Protein 8AI8 (pdb70)

Secondary structure (DSSP, 8-state):
-EEEEE-TTSTHHHHHHHHHHTT--EEEEE--TTTTGGGSHHHHTT-TT--S-EEEETTEEEESHHHHHHHHHHHT-SS---HHHHHHHHHHHHHIIIIIHHHHH-HHHHHHHHHHHHHHHHHHHTTSSBTTBSS--HHHHHHHHHHHHHHHHH----TT-HHHHHHHHHHHTSHHHHTTTT-/-EEEEE-TTSTHHHHHHHHHHTT--EEEEE--GGGTGGGSHHHHTT-TT--S-EEEETTEEEESHHHHHHHHHHHH-SS---HHHHHHHHHHHHHIIIIIHHHHH-HHHHHHHHHHHHHHHHHHHHH-SBTTBSS--HHHHHHHHHHHHHHHHH----TT-HHHHHHHHHHHTSHHHHTTTT-

CATH classification: 3.40.30.10 (+1 more: 1.20.1050.10)

B-factor: mean 34.58, std 11.81, range [20.53, 100.33]

InterPro domains:
  IPR004045 Glutathione S-transferase, N-terminal [PF02798] (2-74)
  IPR004045 Glutathione S-transferase, N-terminal [PS50404] (1-80)
  IPR004046 Glutathione S-transferase, C-terminal [PF14497] (109-177)
  IPR010987 Glutathione S-transferase, C-terminal-like [PS50405] (82-184)
  IPR036249 Thioredoxin-like superfamily [SSF52833] (1-77)
  IPR036282 Glutathione S-transferase, C-terminal domain superfamily [SSF47616] (79-182)
  IPR040079 Glutathione transferase family [SFLDS00019] (1-179)

Organism: Synechocystis sp. (strain ATCC 27184 / PCC 6803 / Kazusa) (NCBI:txid1111708)

Radius of gyration: 19.9 Å; Cα contacts (8 Å, |Δi|>4): 576; chains: 2; bounding box: 46×50×51 Å

Nearest PDB structures (foldseek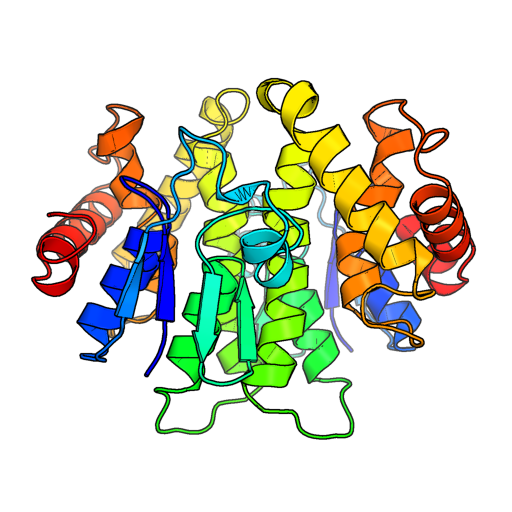):
  8ai8-assembly1_B  TM=1.001E+00  e=2.840E-29  Synechocystis sp. PCC 6803
  8ai9-assembly1_B  TM=1.001E+00  e=5.547E-29  Synechocystis sp. PCC 6803
  8aib-assembly1_B  TM=1.000E+00  e=5.840E-29  Synechocystis sp. PCC 6803
  1e6b-assembly1_A-2  TM=8.083E-01  e=1.874E-09  Arabidopsis thaliana
  5lcz-assembly1_A  TM=7.173E-01  e=4.883E-07  Homo sapiens

Foldseek 3Di:
DKEKEEEPPDLSLLVLLVCVVLVHDYHYDYQYVVVPSLVDDVNCVQPVVSDDTWMCDDPDIGDDSLVSLLVVCVVSVVFDPDPVRSVVSSVLLVCLVPLLLCCQPPPVNVVPRVVVVLVVVLVQLVQALDNVHPDDGSSCSSNLVSLLCNCVPVVDACPVRVSSRVSNVVSCPDPSNCVGVVD/DKEWEEEPPFCSLLVLLVCLVLVHDYHYHYQPVVVPSLVDDVNCVQPVVSDDTWIDDDPDIGDDSLVSLLVVCVVSVVFDPDPVRSVVLSVLLVCLVPVLLCCCPPVVNVVPRVVVVLVVVLVQLVVALENVHPDDGSSCSSNLVSLLCCCVPVVDACVVRVSSRVSNVVSCPPVSSCVGVVD

Structure (mmCIF, N/CA/C/O backbone):
data_8AI8
#
_entry.id   8AI8
#
_cell.length_a   92.483
_cell.length_b   92.483
_cell.length_c   193.611
_cell.angle_alpha   90
_cell.angle_beta   90
_cell.angle_gamma   90
#
_symmetry.space_group_name_H-M   'P 43 21 2'
#
loop_
_entity.id
_entity.type
_entity.pdbx_description
1 polymer 'Glutathione S-transferase family protein'
2 non-polymer GLUTATHIONE
3 water water
#
loop_
_atom_site.group_PDB
_atom_site.id
_atom_site.type_symbol
_atom_site.label_atom_id
_atom_site.label_alt_id
_atom_site.label_comp_id
_atom_site.label_asym_id
_atom_site.label_entity_id
_atom_site.label_seq_id
_atom_site.pdbx_PDB_ins_code
_atom_site.Cartn_x
_atom_site.Cartn_y
_atom_site.Cartn_z
_atom_site.occupancy
_atom_site.B_iso_or_equiv
_atom_site.auth_seq_id
_atom_site.auth_comp_id
_atom_site.auth_asym_id
_atom_site.auth_atom_id
_atom_site.pdbx_PDB_model_num
ATOM 1 N N . MET A 1 1 ? 0.236 41.954 87.584 1 26.47 1 MET A N 1
ATOM 2 C CA . MET A 1 1 ? 1.249 42.894 87.101 1 27.1 1 MET A CA 1
ATOM 3 C C . MET A 1 1 ? 2.106 42.241 86.004 1 27.46 1 MET A C 1
ATOM 4 O O . MET A 1 1 ? 2.161 41.017 85.886 1 27.8 1 MET A O 1
ATOM 9 N N . ILE A 1 2 ? 2.794 43.069 85.211 1 27.17 2 ILE A N 1
ATOM 10 C CA . ILE A 1 2 ? 3.68 42.596 84.152 1 27.68 2 ILE A CA 1
ATOM 11 C C . ILE A 1 2 ? 4.774 41.698 84.748 1 26.36 2 ILE A C 1
ATOM 12 O O . ILE A 1 2 ? 5.306 42.044 85.803 1 26.66 2 ILE A O 1
ATOM 17 N N . LYS A 1 3 ? 5.117 40.59 84.094 1 25.56 3 LYS A N 1
ATOM 18 C CA . LYS A 1 3 ? 6.281 39.804 84.495 1 25 3 LYS A CA 1
ATOM 19 C C . LYS A 1 3 ? 7.356 40.215 83.496 1 23.45 3 LYS A C 1
ATOM 20 O O . LYS A 1 3 ? 7.098 40.165 82.292 1 23.12 3 LYS A O 1
ATOM 26 N N . LEU A 1 4 ? 8.552 40.542 83.978 1 22.73 4 LEU A N 1
ATOM 27 C CA . LEU A 1 4 ? 9.675 40.936 83.11 1 22.57 4 LEU A CA 1
ATOM 28 C C . LEU A 1 4 ? 10.786 39.926 83.276 1 22.19 4 LEU A C 1
ATOM 29 O O . LEU A 1 4 ? 11.329 39.769 84.382 1 22.87 4 LEU A O 1
ATOM 34 N N . TYR A 1 5 ? 11.165 39.282 82.176 1 21.6 5 TYR A N 1
ATOM 35 C CA . TYR A 1 5 ? 12.254 38.306 82.159 1 22.47 5 TYR A CA 1
ATOM 36 C C . TYR A 1 5 ? 13.531 39.031 81.766 1 23.48 5 TYR A C 1
ATOM 37 O O . TYR A 1 5 ? 13.589 39.652 80.7 1 23.16 5 TYR A O 1
ATOM 46 N N . GLY A 1 6 ? 14.522 38.968 82.631 1 23.7 6 GLY A N 1
ATOM 47 C CA . GLY A 1 6 ? 15.779 39.659 82.39 1 25.49 6 GLY A CA 1
ATOM 48 C C . GLY A 1 6 ? 16.997 38.907 82.872 1 26.91 6 GLY A C 1
ATOM 49 O O . GLY A 1 6 ? 16.898 37.749 83.25 1 26.7 6 GLY A O 1
ATOM 50 N N . ALA A 1 7 ? 18.149 39.545 82.815 1 28.19 7 ALA A N 1
ATOM 51 C CA . ALA A 1 7 ? 19.405 38.934 83.262 1 31.4 7 ALA A CA 1
ATOM 52 C C . ALA A 1 7 ? 20.375 40.049 83.628 1 36.35 7 ALA A C 1
ATOM 53 O O . ALA A 1 7 ? 20.224 41.177 83.14 1 36.46 7 ALA A O 1
ATOM 55 N N . PRO A 1 8 ? 21.375 39.783 84.497 1 39.89 8 PRO A N 1
ATOM 56 C CA . PRO A 1 8 ? 22.301 40.862 84.882 1 42.51 8 PRO A CA 1
ATOM 57 C C . PRO A 1 8 ? 22.993 41.529 83.699 1 45.43 8 PRO A C 1
ATOM 58 O O . PRO A 1 8 ? 23.414 40.849 82.757 1 46 8 PRO A O 1
ATOM 62 N N . GLN A 1 9 ? 23.077 42.864 83.746 1 47.33 9 GLN A N 1
ATOM 63 C CA . GLN A 1 9 ? 23.721 43.696 82.724 1 49.18 9 GLN A CA 1
ATOM 64 C C . GLN A 1 9 ? 23.126 43.47 81.338 1 49.11 9 GLN A C 1
ATOM 65 O O . GLN A 1 9 ? 23.867 43.367 80.355 1 50.52 9 GLN A O 1
ATOM 71 N N . SER A 1 10 ? 21.788 43.369 81.25 1 47.24 10 SER A N 1
ATOM 72 C CA . SER A 1 10 ? 21.137 43.138 79.962 1 45.48 10 SER A CA 1
ATOM 73 C C . SER A 1 10 ? 20.081 44.224 79.661 1 43.62 10 SER A C 1
ATOM 74 O O . SER A 1 10 ? 19.748 45.043 80.528 1 43.75 10 SER A O 1
ATOM 77 N N . ARG A 1 11 ? 19.498 44.181 78.46 1 41.46 11 ARG A N 1
ATOM 78 C CA . ARG A 1 11 ? 18.466 45.129 78.052 1 40.25 11 ARG A CA 1
ATOM 79 C C . ARG A 1 11 ? 17.176 45.058 78.813 1 37.26 11 ARG A C 1
ATOM 80 O O . ARG A 1 11 ? 16.325 45.928 78.615 1 36.88 11 ARG A O 1
ATOM 88 N N . ALA A 1 12 ? 16.999 44.059 79.717 1 34.4 12 ALA A N 1
ATOM 89 C CA . ALA A 1 12 ? 15.787 44.048 80.533 1 32.74 12 ALA A CA 1
ATOM 90 C C . ALA A 1 12 ? 15.77 45.299 81.438 1 29.54 12 ALA A C 1
ATOM 91 O O . ALA A 1 12 ? 14.694 45.783 81.75 1 28.73 12 ALA A O 1
ATOM 93 N N . SER A 1 13 ? 16.959 45.835 81.83 1 27.66 13 SER A N 1
ATOM 94 C CA A SER A 1 13 ? 17.001 47.036 82.667 0.58 28.12 13 SER A CA 1
ATOM 95 C CA B SER A 1 13 ?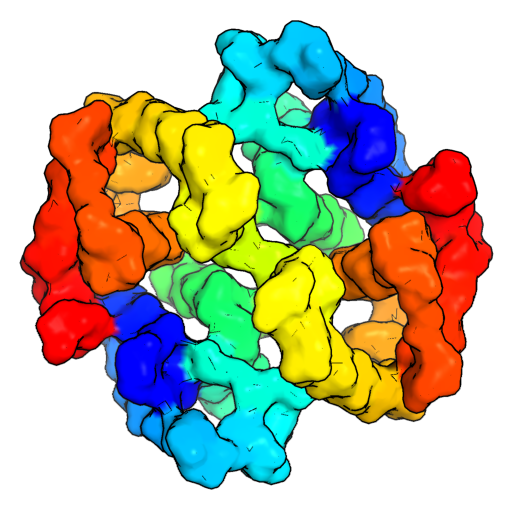 16.985 47.028 82.678 0.42 27.96 13 SER A CA 1
ATOM 96 C C . SER A 1 13 ? 16.396 48.244 81.967 1 27.22 13 SER A C 1
ATOM 97 O O . SER A 1 13 ? 15.912 49.156 82.634 1 27.73 13 SER A O 1
ATOM 102 N N . ILE A 1 14 ? 16.403 48.257 80.617 1 25.51 14 ILE A N 1
ATOM 103 C CA . ILE A 1 14 ? 15.796 49.358 79.865 1 25.45 14 ILE A CA 1
ATOM 104 C C . ILE A 1 14 ? 14.264 49.304 80.048 1 24.5 14 ILE A C 1
ATOM 105 O O . ILE A 1 14 ? 13.602 50.332 80.234 1 24.64 14 ILE A O 1
ATOM 110 N N . ILE A 1 15 ? 13.697 48.085 80.04 1 22.82 15 ILE A N 1
ATOM 111 C CA . ILE A 1 15 ? 12.261 47.908 80.272 1 22.74 15 ILE A CA 1
ATOM 112 C C . ILE A 1 15 ? 11.932 48.291 81.703 1 22.77 15 ILE A C 1
ATOM 113 O O . ILE A 1 15 ? 10.951 48.998 81.944 1 22.59 15 ILE A O 1
ATOM 118 N N . GLN A 1 16 ? 12.769 47.855 82.652 1 23.53 16 GLN A N 1
ATOM 119 C CA . GLN A 1 16 ? 12.578 48.211 84.064 1 23.85 16 GLN A CA 1
ATOM 120 C C . GLN A 1 16 ? 12.605 49.73 84.262 1 24.24 16 GLN A C 1
ATOM 121 O O . GLN A 1 16 ? 11.765 50.274 84.978 1 24.54 16 GLN A O 1
ATOM 127 N N . TRP A 1 17 ? 13.485 50.427 83.523 1 23.94 17 TRP A N 1
ATOM 128 C CA . TRP A 1 17 ? 13.534 51.897 83.601 1 23.82 17 TRP A CA 1
ATOM 129 C C . TRP A 1 17 ? 12.205 52.502 83.181 1 23.21 17 TRP A C 1
ATOM 130 O O . TRP A 1 17 ? 11.629 53.3 83.925 1 23.22 17 TRP A O 1
ATOM 141 N N . TYR A 1 18 ? 11.672 52.07 82.032 1 22.68 18 TYR A N 1
ATOM 142 C CA . TYR A 1 18 ? 10.41 52.594 81.562 1 23.4 18 TYR A CA 1
ATOM 143 C C . TYR A 1 18 ? 9.242 52.248 82.494 1 24 18 TYR A C 1
ATOM 144 O O . TYR A 1 18 ? 8.389 53.096 82.75 1 23.88 18 TYR A O 1
ATOM 153 N N . LEU A 1 19 ? 9.239 51.022 83.067 1 24.05 19 LEU A N 1
ATOM 154 C CA . LEU A 1 19 ? 8.174 50.658 84.026 1 24.06 19 LEU A CA 1
ATOM 155 C C . LEU A 1 19 ? 8.238 51.582 85.25 1 24.16 19 LEU A C 1
ATOM 156 O O . LEU A 1 19 ? 7.211 52.031 85.722 1 25.55 19 LEU A O 1
ATOM 161 N N . GLU A 1 20 ? 9.432 51.9 85.712 1 24.32 20 GLU A N 1
ATOM 162 C CA . GLU A 1 20 ? 9.619 52.807 86.856 1 25.14 20 GLU A CA 1
ATOM 163 C C . GLU A 1 20 ? 9.17 54.226 86.478 1 26.8 20 GLU A C 1
ATOM 164 O O . GLU A 1 20 ? 8.46 54.873 87.255 1 27.53 20 GLU A O 1
ATOM 170 N N . GLU A 1 21 ? 9.467 54.663 85.244 1 26.27 21 GLU A N 1
ATOM 171 C CA . GLU A 1 21 ? 9 55.982 84.776 1 26.05 21 GLU A CA 1
ATOM 172 C C . GLU A 1 21 ? 7.472 56.04 84.754 1 27.45 21 GLU A C 1
ATOM 173 O O . GLU A 1 21 ? 6.893 57.077 85.08 1 28.94 21 GLU A O 1
ATOM 179 N N . LEU A 1 22 ? 6.812 54.921 84.417 1 25.93 22 LEU A N 1
ATOM 180 C CA . LEU A 1 22 ? 5.353 54.841 84.371 1 26.43 22 LEU A CA 1
ATOM 181 C C . LEU A 1 22 ? 4.691 54.58 85.745 1 28.08 22 LEU A C 1
ATOM 182 O O . LEU A 1 22 ? 3.461 54.505 85.803 1 28.86 22 LEU A O 1
ATOM 187 N N . SER A 1 23 ? 5.498 54.389 86.794 1 28.71 23 SER A N 1
ATOM 188 C CA . SER A 1 23 ? 5.07 54.047 88.162 1 30.33 23 SER A CA 1
ATOM 189 C C . SER A 1 23 ? 4.237 52.762 88.146 1 30.48 23 SER A C 1
ATOM 190 O O . SER A 1 23 ? 3.173 52.685 88.776 1 31.61 23 SER A O 1
ATOM 193 N N . LEU A 1 24 ? 4.678 51.779 87.371 1 28.49 24 LEU A N 1
ATOM 194 C CA . LEU A 1 24 ? 3.983 50.503 87.282 1 28.57 24 LEU A CA 1
ATOM 195 C C . LEU A 1 24 ? 4.77 49.45 88.019 1 28.52 24 LEU A C 1
ATOM 196 O O . LEU A 1 24 ? 5.997 49.413 87.943 1 28.24 24 LEU A O 1
ATOM 201 N N . PRO A 1 25 ? 4.072 48.568 88.747 1 28.39 25 PRO A N 1
ATOM 202 C CA . PRO A 1 25 ? 4.776 47.45 89.376 1 27.66 25 PRO A CA 1
ATOM 203 C C . PRO A 1 25 ? 5.078 46.375 88.32 1 25.39 25 PRO A C 1
ATOM 204 O O . PRO A 1 25 ? 4.496 46.339 87.235 1 25.57 25 PRO A O 1
ATOM 208 N N . TYR A 1 26 ? 6.007 45.478 88.653 1 23.93 26 TYR A N 1
ATOM 209 C CA . TYR A 1 26 ? 6.372 44.379 87.777 1 23.25 26 TYR A CA 1
ATOM 210 C C . TYR A 1 26 ? 6.999 43.263 88.633 1 23.29 26 TYR A C 1
ATOM 211 O O . TYR A 1 26 ? 7.584 43.525 89.693 1 23.86 26 TYR A O 1
ATOM 220 N N . GLU A 1 27 ? 6.861 42.046 88.164 1 22.82 27 GLU A N 1
ATOM 221 C CA . GLU A 1 27 ? 7.493 40.894 88.787 1 22.88 27 GLU A CA 1
ATOM 222 C C . GLU A 1 27 ? 8.72 40.581 87.919 1 22.89 27 GLU A C 1
ATOM 223 O O . GLU A 1 27 ? 8.557 40.101 86.793 1 23.86 27 GLU A O 1
ATOM 229 N N . PHE A 1 28 ? 9.918 40.827 88.442 1 22.62 28 PHE A N 1
ATOM 230 C CA . PHE A 1 28 ? 11.166 40.544 87.738 1 23.95 28 PHE A CA 1
ATOM 231 C C . PHE A 1 28 ? 11.542 39.078 87.921 1 23.83 28 PHE A C 1
ATOM 232 O O . PHE A 1 28 ? 11.518 38.557 89.04 1 23.64 28 PHE A O 1
ATOM 240 N N . VAL A 1 29 ? 11.886 38.412 86.828 1 23.49 29 VAL A N 1
ATOM 241 C CA . VAL A 1 29 ? 12.29 37.015 86.851 1 24.6 29 VAL A CA 1
ATOM 242 C C . VAL A 1 29 ? 13.647 36.908 86.163 1 25.94 29 VAL A C 1
ATOM 243 O O . VAL A 1 29 ? 13.759 37.204 84.962 1 26.39 29 VAL A O 1
ATOM 247 N N . ASN A 1 30 ? 14.669 36.509 86.917 1 25.41 30 ASN A N 1
ATOM 248 C CA . ASN A 1 30 ? 16.002 36.359 86.348 1 26.64 30 ASN A CA 1
ATOM 249 C C . ASN A 1 30 ? 16.068 35.116 85.491 1 27.6 30 ASN A C 1
ATOM 250 O O . ASN A 1 30 ? 15.503 34.078 85.835 1 29.3 30 ASN A O 1
ATOM 255 N N . VAL A 1 31 ? 16.733 35.221 84.346 1 25.55 31 VAL A N 1
ATOM 256 C CA . VAL A 1 31 ? 16.969 34.084 83.476 1 25.02 31 VAL A CA 1
ATOM 257 C C . VAL A 1 31 ? 18.493 33.933 83.491 1 25.82 31 VAL A C 1
ATOM 258 O O . VAL A 1 31 ? 19.215 34.882 83.17 1 26.25 31 VAL A O 1
ATOM 262 N N . ASN A 1 32 ? 18.986 32.781 83.966 1 26.07 32 ASN A N 1
ATOM 263 C CA . ASN A 1 32 ? 20.413 32.584 84.13 1 27.07 32 ASN A CA 1
ATOM 264 C C . ASN A 1 32 ? 21.051 32.261 82.795 1 28.34 32 ASN A C 1
ATOM 265 O O . ASN A 1 32 ? 21.13 31.086 82.438 1 28.37 32 ASN A O 1
ATOM 270 N N . LEU A 1 33 ? 21.505 33.285 82.075 1 28.94 33 LEU A N 1
ATOM 271 C CA . LEU A 1 33 ? 22.135 33.113 80.76 1 30.37 33 LEU A CA 1
ATOM 272 C C . LEU A 1 33 ? 23.45 32.359 80.88 1 31.36 33 LEU A C 1
ATOM 273 O O . LEU A 1 33 ? 23.755 31.51 80.034 1 30.94 33 LEU A O 1
ATOM 278 N N . LYS A 1 34 ? 24.218 32.628 81.959 1 32.14 34 LYS A N 1
ATOM 279 C CA . LYS A 1 34 ? 25.497 31.953 82.174 1 34.01 34 LYS A CA 1
ATOM 280 C C . LYS A 1 34 ? 25.328 30.443 82.246 1 33.9 34 LYS A C 1
ATOM 281 O O . LYS A 1 34 ? 26.183 29.714 81.731 1 35.71 34 LYS A O 1
ATOM 287 N N . GLU A 1 35 ? 24.194 29.964 82.792 1 32.14 35 GLU A N 1
ATOM 288 C CA . GLU A 1 35 ? 23.904 28.536 82.895 1 31.96 35 GLU A CA 1
ATOM 289 C C . GLU A 1 35 ? 22.957 27.988 81.809 1 31.42 35 GLU A C 1
ATOM 290 O O . GLU A 1 35 ? 22.425 26.889 81.958 1 31.89 35 GLU A O 1
ATOM 296 N N . GLY A 1 36 ? 22.74 28.761 80.743 1 30.66 36 GLY A N 1
ATOM 297 C CA . GLY A 1 36 ? 21.934 28.339 79.601 1 29.58 36 GLY A CA 1
ATOM 298 C C . GLY A 1 36 ? 20.442 28.198 79.809 1 28.37 36 GLY A C 1
ATOM 299 O O . GLY A 1 36 ? 19.775 27.499 79.045 1 28.55 36 GLY A O 1
ATOM 300 N N . GLU A 1 37 ? 19.884 28.87 80.833 1 26.84 37 GLU A N 1
ATOM 301 C CA . GLU A 1 37 ? 18.452 28.775 81.106 1 26.02 37 GLU A CA 1
ATOM 302 C C . GLU A 1 37 ? 17.604 29.344 79.958 1 25.98 37 GLU A C 1
ATOM 303 O O . GLU A 1 37 ? 16.485 28.898 79.75 1 26.04 37 GLU A O 1
ATOM 309 N N . HIS A 1 38 ? 18.144 30.311 79.218 1 25.61 38 HIS A N 1
ATOM 310 C CA . HIS A 1 38 ? 17.427 30.9 78.081 1 25.83 38 HIS A CA 1
ATOM 311 C C . HIS A 1 38 ? 17.279 29.922 76.909 1 27.13 38 HIS A C 1
ATOM 312 O O . HIS A 1 38 ? 16.473 30.181 76.001 1 28.01 38 HIS A O 1
ATOM 319 N N . ARG A 1 39 ? 18.077 28.832 76.889 1 27.29 39 ARG A N 1
ATOM 320 C CA . ARG A 1 39 ? 18.026 27.803 75.835 1 28.68 39 ARG A CA 1
ATOM 321 C C . ARG A 1 39 ? 17.234 26.555 76.258 1 29.98 39 ARG A C 1
ATOM 322 O O . ARG A 1 39 ? 17.254 25.557 75.541 1 31.17 39 ARG A O 1
ATOM 330 N N . GLN A 1 40 ? 16.576 26.588 77.429 1 28.82 40 GLN A N 1
ATOM 331 C CA . GLN A 1 40 ? 15.746 25.493 77.899 1 28.56 40 GLN A CA 1
ATOM 332 C C . GLN A 1 40 ? 14.317 25.704 77.467 1 29.18 40 GLN A C 1
ATOM 333 O O . GLN A 1 40 ? 13.898 26.837 77.183 1 28.65 40 GLN A O 1
ATOM 339 N N . ALA A 1 41 ? 13.555 24.606 77.374 1 29 41 ALA A N 1
ATOM 340 C CA . ALA A 1 41 ? 12.187 24.665 76.876 1 29.61 41 ALA A CA 1
ATOM 341 C C . ALA A 1 41 ? 11.278 25.706 77.532 1 29.36 41 ALA A C 1
ATOM 342 O O . ALA A 1 41 ? 10.545 26.361 76.778 1 29.77 41 ALA A O 1
ATOM 344 N N . PRO A 1 42 ? 11.262 25.922 78.871 1 28.91 42 PRO A N 1
ATOM 345 C CA . PRO A 1 42 ? 10.33 26.916 79.422 1 28.34 42 PRO A CA 1
ATOM 346 C C . PRO A 1 42 ? 10.599 28.312 78.858 1 27.32 42 PRO A C 1
ATOM 347 O O . PRO A 1 42 ? 9.636 28.997 78.502 1 27.32 42 PRO A O 1
ATOM 351 N N . TYR A 1 43 ? 11.883 28.701 78.732 1 26.32 43 TYR A N 1
ATOM 352 C CA . TYR A 1 43 ? 12.16 30.043 78.192 1 25.83 43 TYR A CA 1
ATOM 353 C C . TYR A 1 43 ? 11.944 30.1 76.679 1 26.05 43 TYR A C 1
ATOM 354 O O . TYR A 1 43 ? 11.427 31.099 76.181 1 26.4 43 TYR A O 1
ATOM 363 N N . LEU A 1 44 ? 12.271 29.026 75.951 1 25.67 44 LEU A N 1
ATOM 364 C CA . LEU A 1 44 ? 12.022 28.995 74.5 1 26.28 44 LEU A CA 1
ATOM 365 C C . LEU A 1 44 ? 10.513 29.086 74.16 1 26.48 44 LEU A C 1
ATOM 366 O O . LEU A 1 44 ? 10.152 29.542 73.081 1 26.95 44 LEU A O 1
ATOM 371 N N . ALA A 1 45 ? 9.638 28.708 75.106 1 25.86 45 ALA A N 1
ATOM 372 C CA . ALA A 1 45 ? 8.189 28.84 74.936 1 26.78 45 ALA A CA 1
ATOM 373 C C . ALA A 1 45 ? 7.75 30.321 75.076 1 28.08 45 ALA A C 1
ATOM 374 O O . ALA A 1 45 ? 6.631 30.659 74.701 1 30.4 45 ALA A O 1
ATOM 376 N N . ILE A 1 46 ? 8.617 31.197 75.627 1 26.55 46 ILE A N 1
ATOM 377 C CA . ILE A 1 46 ? 8.345 32.625 75.787 1 26.02 46 ILE A CA 1
ATOM 378 C C . ILE A 1 46 ? 8.993 33.374 74.618 1 25.42 46 ILE A C 1
ATOM 379 O O . ILE A 1 46 ? 8.313 34.118 73.928 1 26.46 46 ILE A O 1
ATOM 384 N N . ASN A 1 47 ? 10.274 33.113 74.356 1 23.39 47 ASN A N 1
ATOM 385 C CA . ASN A 1 47 ? 10.952 33.686 73.197 1 23.08 47 ASN A CA 1
ATOM 386 C C . ASN A 1 47 ? 11.653 32.537 72.5 1 24.19 47 ASN A C 1
ATOM 387 O O . ASN A 1 47 ? 12.651 32.041 73.02 1 24.46 47 ASN A O 1
ATOM 392 N N . PRO A 1 48 ? 11.176 32.139 71.312 1 24.62 48 PRO A N 1
ATOM 393 C CA . PRO A 1 48 ? 11.788 31 70.602 1 24.78 48 PRO A CA 1
ATOM 394 C C . PRO A 1 48 ? 13.234 31.204 70.16 1 24.11 48 PRO A C 1
ATOM 395 O O . PRO A 1 48 ? 13.938 30.25 69.815 1 24.51 48 PRO A O 1
ATOM 399 N N . PHE A 1 49 ? 13.697 32.451 70.214 1 22.97 49 PHE A N 1
ATOM 400 C CA . PHE A 1 49 ? 15.067 32.815 69.891 1 23.18 49 PHE A CA 1
ATOM 401 C C . PHE A 1 49 ? 15.984 32.867 71.116 1 24.16 49 PHE A C 1
ATOM 402 O O . PHE A 1 49 ? 17.164 33.165 70.967 1 24.73 49 PHE A O 1
ATOM 410 N N . GLY A 1 50 ? 15.438 32.603 72.312 1 24.78 50 GLY A N 1
ATOM 411 C CA . GLY A 1 50 ? 16.214 32.531 73.546 1 25.28 50 GLY A CA 1
ATOM 412 C C . GLY A 1 50 ? 16.933 33.809 73.926 1 26.47 50 GLY A C 1
ATOM 413 O O . GLY A 1 50 ? 18.093 33.772 74.353 1 28.63 50 GLY A O 1
ATOM 414 N N . LYS A 1 51 ? 16.265 34.948 73.76 1 24.76 51 LYS A N 1
ATOM 415 C CA . LYS A 1 51 ? 16.839 36.231 74.145 1 24.78 51 LYS A CA 1
ATOM 416 C C . LYS A 1 51 ? 15.994 36.92 75.193 1 24.02 51 LYS A C 1
ATOM 417 O O . LYS A 1 51 ? 14.757 36.804 75.184 1 24.62 51 LYS A O 1
ATOM 423 N N . VAL A 1 52 ? 16.652 37.66 76.102 1 23.26 52 VAL A N 1
ATOM 424 C CA . VAL A 1 52 ? 15.996 38.527 77.06 1 23.33 52 VAL A CA 1
ATOM 425 C C . VAL A 1 52 ? 16.232 39.992 76.573 1 23.35 52 VAL A C 1
ATOM 426 O O . VAL A 1 52 ? 17.248 40.289 75.932 1 23.22 52 VAL A O 1
ATOM 430 N N . PRO A 1 53 ? 15.287 40.89 76.816 1 23.08 53 PRO A N 1
ATOM 431 C CA . PRO A 1 53 ? 14.08 40.693 77.644 1 22.95 53 PRO A CA 1
ATOM 432 C C . PRO A 1 53 ? 12.87 40.116 76.921 1 22.65 53 PRO A C 1
ATOM 433 O O . PRO A 1 53 ? 12.795 40.059 75.691 1 22.33 53 PRO A O 1
ATOM 437 N N . ALA A 1 54 ? 11.909 39.658 77.737 1 21.13 54 ALA A N 1
ATOM 438 C CA . ALA A 1 54 ? 10.572 39.301 77.317 1 21.16 54 ALA A CA 1
ATOM 439 C C . ALA A 1 54 ? 9.625 39.712 78.459 1 20.81 54 ALA A C 1
ATOM 440 O O . ALA A 1 54 ? 10.06 39.892 79.601 1 21.27 54 ALA A O 1
ATOM 442 N N . ILE A 1 55 ? 8.356 39.881 78.15 1 20.98 55 ILE A N 1
ATOM 443 C CA . ILE A 1 55 ? 7.352 40.141 79.184 1 22.26 55 ILE A CA 1
ATOM 444 C C . ILE A 1 55 ? 6.189 39.189 79.03 1 23.52 55 ILE A C 1
ATOM 445 O O . ILE A 1 55 ? 5.926 38.651 77.949 1 23.08 55 ILE A O 1
ATOM 450 N N . ALA A 1 56 ? 5.46 38.993 80.14 1 24.57 56 ALA A N 1
ATOM 451 C CA . ALA A 1 56 ? 4.178 38.319 80.108 1 26.37 56 ALA A CA 1
ATOM 452 C C . ALA A 1 56 ? 3.211 39.315 80.756 1 27.22 56 ALA A C 1
ATOM 453 O O . ALA A 1 56 ? 3.501 39.88 81.817 1 28.23 56 ALA A O 1
ATOM 455 N N . ASP A 1 57 ? 2.097 39.592 80.096 1 27.7 57 ASP A N 1
ATOM 456 C CA . ASP A 1 57 ? 1.07 40.485 80.622 1 28.99 57 ASP A CA 1
ATOM 457 C C . ASP A 1 57 ? -0.152 39.58 80.647 1 30.7 57 ASP A C 1
ATOM 458 O O . ASP A 1 57 ? -0.841 39.441 79.641 1 30.2 57 ASP A O 1
ATOM 463 N N . GLY A 1 58 ? -0.341 38.872 81.761 1 32.18 58 GLY A N 1
ATOM 464 C CA . GLY A 1 58 ? -1.377 37.851 81.836 1 33.42 58 GLY A CA 1
ATOM 465 C C . GLY A 1 58 ? -0.961 36.702 80.935 1 34.17 58 GLY A C 1
ATOM 466 O O . GLY A 1 58 ? 0.199 36.279 80.973 1 34.59 58 GLY A O 1
ATOM 467 N N . ASN A 1 59 ? -1.842 36.292 80.017 1 34.63 59 ASN A N 1
ATOM 468 C CA . ASN A 1 59 ? -1.516 35.222 79.077 1 35.82 59 ASN A CA 1
ATOM 469 C C . ASN A 1 59 ? -0.751 35.722 77.824 1 35.13 59 ASN A C 1
ATOM 470 O O . ASN A 1 59 ? -0.309 34.909 77.022 1 36.97 59 ASN A O 1
ATOM 475 N N . PHE A 1 60 ? -0.611 37.035 77.647 1 32.4 60 PHE A N 1
ATOM 476 C CA . PHE A 1 60 ? 0.069 37.59 76.467 1 30.51 60 PHE A CA 1
ATOM 477 C C . PHE A 1 60 ? 1.573 37.618 76.698 1 29.22 60 PHE A C 1
ATOM 478 O O . PHE A 1 60 ? 1.996 38.139 77.709 1 29.4 60 PHE A O 1
ATOM 486 N N . HIS A 1 61 ? 2.376 37.107 75.761 1 28.31 61 HIS A N 1
ATOM 487 C CA . HIS A 1 61 ? 3.837 37.177 75.889 1 27.85 61 HIS A CA 1
ATOM 488 C C . HIS A 1 61 ? 4.377 38.014 74.74 1 26.06 61 HIS A C 1
ATOM 489 O O . HIS A 1 61 ? 3.826 37.992 73.633 1 26.72 61 HIS A O 1
ATOM 496 N N . LEU A 1 62 ? 5.509 38.682 74.982 1 23.79 62 LEU A N 1
ATOM 497 C CA . LEU A 1 62 ? 6.077 39.551 73.956 1 22.92 62 LEU A CA 1
ATOM 498 C C . LEU A 1 62 ? 7.578 39.619 74.161 1 22.16 62 LEU A C 1
ATOM 499 O O . LEU A 1 62 ? 8.04 39.75 75.29 1 22.52 62 LEU A O 1
ATOM 504 N N . TRP A 1 63 ? 8.329 39.568 73.075 1 21.11 63 TRP A N 1
ATOM 505 C CA . TRP A 1 63 ? 9.788 39.725 73.135 1 21.48 63 TRP A CA 1
ATOM 506 C C . TRP A 1 63 ? 10.222 40.852 72.132 1 21.99 63 TRP A C 1
ATOM 507 O O . TRP A 1 63 ? 9.36 41.409 71.423 1 22.31 63 TRP A O 1
ATOM 518 N N . GLU A 1 64 ? 11.51 41.21 72.176 1 21.71 64 GLU A N 1
ATOM 519 C CA . GLU A 1 64 ? 12.2 42.343 71.538 1 21.01 64 GLU A CA 1
ATOM 520 C C . GLU A 1 64 ? 11.979 43.548 72.426 1 21.48 64 GLU A C 1
ATOM 521 O O . GLU A 1 64 ? 10.853 44.03 72.578 1 21.7 64 GLU A O 1
ATOM 527 N N . SER A 1 65 ? 13.056 44.062 73.021 1 21.58 65 SER A N 1
ATOM 528 C CA . SER A 1 65 ? 12.991 45.224 73.905 1 22.36 65 SER A CA 1
ATOM 529 C C . SER A 1 65 ? 12.231 46.406 73.282 1 21.79 65 SER A C 1
ATOM 530 O O . SER A 1 65 ? 11.389 46.998 73.94 1 20.91 65 SER A O 1
ATOM 533 N N . GLY A 1 66 ? 12.452 46.652 71.982 1 21.33 66 GLY A N 1
ATOM 534 C CA . GLY A 1 66 ? 11.763 47.75 71.312 1 21.84 66 GLY A CA 1
ATOM 535 C C . GLY A 1 66 ? 10.266 47.553 71.237 1 21.74 66 GLY A C 1
ATOM 536 O O . GLY A 1 66 ? 9.501 48.494 71.459 1 21.78 66 GLY A O 1
ATOM 537 N N . ALA A 1 67 ? 9.825 46.313 70.936 1 21.22 67 ALA A N 1
ATOM 538 C CA . ALA A 1 67 ? 8.393 46.027 70.867 1 21.29 67 ALA A CA 1
ATOM 539 C C . ALA A 1 67 ? 7.761 46.137 72.255 1 21.84 67 ALA A C 1
ATOM 540 O O . ALA A 1 67 ? 6.642 46.667 72.391 1 22.51 67 ALA A O 1
ATOM 542 N N . ILE A 1 68 ? 8.499 45.715 73.3 1 21.54 68 ILE A N 1
ATOM 543 C CA . ILE A 1 68 ? 8.002 45.818 74.666 1 21.44 68 ILE A CA 1
ATOM 544 C C . ILE A 1 68 ? 7.827 47.284 75.056 1 21.99 68 ILE A C 1
ATOM 545 O O . ILE A 1 68 ? 6.787 47.651 75.593 1 22.72 68 ILE A O 1
ATOM 550 N N . LEU A 1 69 ? 8.812 48.14 74.719 1 22.1 69 LEU A N 1
ATOM 551 C CA . LEU A 1 69 ? 8.682 49.579 75.013 1 22.5 69 LEU A CA 1
ATOM 552 C C . LEU A 1 69 ? 7.455 50.176 74.314 1 23.33 69 LEU A C 1
ATOM 553 O O . LEU A 1 69 ? 6.679 50.892 74.954 1 23.51 69 LEU A O 1
ATOM 558 N N . LEU A 1 70 ? 7.267 49.871 73.021 1 23.35 70 LEU A N 1
ATOM 559 C CA . LEU A 1 70 ? 6.105 50.389 72.286 1 24.48 70 LEU A CA 1
ATOM 560 C C . LEU A 1 70 ? 4.781 49.918 72.889 1 25.01 70 LEU A C 1
ATOM 561 O O . LEU A 1 70 ? 3.835 50.704 73.032 1 24.88 70 LEU A O 1
ATOM 566 N N . TYR A 1 71 ? 4.73 48.641 73.28 1 25.06 71 TYR A N 1
ATOM 567 C CA . TYR A 1 71 ? 3.534 48.055 73.875 1 25.38 71 TYR A CA 1
ATOM 568 C C . TYR A 1 71 ? 3.199 48.751 75.204 1 25.61 71 TYR A C 1
ATOM 569 O O . TYR A 1 71 ? 2.047 49.14 75.419 1 27.01 71 TYR A O 1
ATOM 578 N N . LEU A 1 72 ? 4.186 48.914 76.087 1 25.07 72 LEU A N 1
ATOM 579 C CA . LEU A 1 72 ? 3.953 49.564 77.385 1 25.41 72 LEU A CA 1
ATOM 580 C C . LEU A 1 72 ? 3.515 51.024 77.168 1 27.68 72 LEU A C 1
ATOM 581 O O . LEU A 1 72 ? 2.612 51.505 77.861 1 28.53 72 LEU A O 1
ATOM 586 N N . ALA A 1 73 ? 4.117 51.703 76.172 1 27.61 73 ALA A N 1
ATOM 587 C CA . ALA A 1 73 ? 3.757 53.096 75.884 1 28.94 73 ALA A CA 1
ATOM 588 C C . ALA A 1 73 ? 2.322 53.215 75.389 1 30.74 73 ALA A C 1
ATOM 589 O O . ALA A 1 73 ? 1.61 54.144 75.801 1 31.89 73 ALA A O 1
ATOM 591 N N . GLU A 1 74 ? 1.875 52.261 74.561 1 30.98 74 GLU A N 1
ATOM 592 C CA . GLU A 1 74 ? 0.513 52.243 74.033 1 32.99 74 GLU A CA 1
ATOM 593 C C . GLU A 1 74 ? -0.461 52.01 75.178 1 34.62 74 GLU A C 1
ATOM 594 O O . GLU A 1 74 ? -1.448 52.731 75.307 1 34.66 74 GLU A O 1
ATOM 600 N N . LYS A 1 75 ? -0.172 51.002 76.014 1 35.12 75 LYS A N 1
ATOM 601 C CA . LYS A 1 75 ? -1.017 50.617 77.143 1 36.61 75 LYS A CA 1
ATOM 602 C C . LYS A 1 75 ? -1.151 51.757 78.169 1 37.43 75 LYS A C 1
ATOM 603 O O . LYS A 1 75 ? -2.217 51.923 78.763 1 38.32 75 LYS A O 1
ATOM 609 N N A ALA A 1 76 ? -0.091 52.552 78.358 0.51 37.37 76 ALA A N 1
ATOM 610 N N B ALA A 1 76 ? -0.088 52.543 78.365 0.48 36.89 76 ALA A N 1
ATOM 611 C CA A ALA A 1 76 ? -0.12 53.654 79.321 0.51 38.45 76 ALA A CA 1
ATOM 612 C CA B ALA A 1 76 ? -0.119 53.651 79.321 0.48 37.47 76 ALA A CA 1
ATOM 613 C C A ALA A 1 76 ? -0.583 54.991 78.746 0.51 39.69 76 ALA A C 1
ATOM 614 C C B ALA A 1 76 ? -0.848 54.896 78.815 0.48 38.18 76 ALA A C 1
ATOM 615 O O A ALA A 1 76 ? -0.517 55.995 79.452 0.51 40.03 76 ALA A O 1
ATOM 616 O O B ALA A 1 76 ? -1.076 55.807 79.606 0.48 38.45 76 ALA A O 1
ATOM 619 N N A SER A 1 77 ? -1.028 55.024 77.481 0.51 40.23 77 SER A N 1
ATOM 620 N N B SER A 1 77 ? -1.191 54.947 77.514 0.48 38.46 77 SER A N 1
ATOM 621 C CA A SER A 1 77 ? -1.479 56.271 76.868 0.51 41.44 77 SER A CA 1
ATOM 622 C CA B SER A 1 77 ? -1.859 56.077 76.87 0.48 39.39 77 SER A CA 1
ATOM 623 C C A SER A 1 77 ? -2.927 56.571 77.237 0.51 42.81 77 SER A C 1
ATOM 624 C C B SER A 1 77 ? -0.953 57.306 76.783 0.48 40.35 77 SER A C 1
ATOM 625 O O A SER A 1 77 ? -3.772 55.677 77.22 0.51 42.83 77 SER A O 1
ATOM 626 O O B SER A 1 77 ? -1.427 58.441 76.872 0.48 40.72 77 SER A O 1
ATOM 631 N N A THR A 1 78 ? -3.213 57.829 77.578 0.51 43.68 78 THR A N 1
ATOM 632 N N B THR A 1 78 ? 0.356 57.076 76.578 0.48 40.64 78 THR A N 1
ATOM 633 C CA A THR A 1 78 ? -4.566 58.246 77.945 0.51 45.05 78 THR A CA 1
ATOM 634 C CA B THR A 1 78 ? 1.334 58.158 76.431 0.48 41.12 78 THR A CA 1
ATOM 635 C C A THR A 1 78 ? -5.34 58.871 76.772 0.51 46.48 78 THR A C 1
ATOM 636 C C B THR A 1 78 ? 1.568 58.572 74.959 0.48 41.55 78 THR A C 1
ATOM 637 O O A THR A 1 78 ? -6.569 58.93 76.815 0.51 46.99 78 THR A O 1
ATOM 638 O O B THR A 1 78 ? 2.289 59.536 74.705 0.48 41.55 78 THR A O 1
ATOM 645 N N A ILE A 1 79 ? -4.638 59.323 75.725 0.51 46.96 79 ILE A N 1
ATOM 646 N N B ILE A 1 79 ? 0.998 57.83 73.999 0.48 41.82 79 ILE A N 1
ATOM 647 C CA A ILE A 1 79 ? -5.289 59.893 74.554 0.51 47.97 79 ILE A CA 1
ATOM 648 C CA B ILE A 1 79 ? 1.129 58.112 72.57 0.48 42.65 79 ILE A CA 1
ATOM 649 C C A ILE A 1 79 ? -5.035 58.982 73.366 0.51 48.24 79 ILE A C 1
ATOM 650 C C B ILE A 1 79 ? -0.269 58.439 72.043 0.48 43.58 79 ILE A C 1
ATOM 651 O O A ILE A 1 79 ? -3.884 58.707 73.035 0.51 48.38 79 ILE A O 1
ATOM 652 O O B ILE A 1 79 ? -1.206 57.698 72.344 0.48 43.67 79 ILE A O 1
ATOM 661 N N A PRO A 1 80 ? -6.102 58.467 72.733 0.51 48.03 80 PRO A N 1
ATOM 662 N N B PRO A 1 80 ? -0.439 59.486 71.206 0.48 44 80 PRO A N 1
ATOM 663 C CA A PRO A 1 80 ? -5.915 57.566 71.585 0.51 47.71 80 PRO A CA 1
ATOM 664 C CA B PRO A 1 80 ? -1.775 59.756 70.639 0.48 44.45 80 PRO A CA 1
ATOM 665 C C A PRO A 1 80 ? -5.06 58.178 70.482 0.51 47.07 80 PRO A C 1
ATOM 666 C C B PRO A 1 80 ? -2.309 58.571 69.821 0.48 45.15 80 PRO A C 1
ATOM 667 O O A PRO A 1 80 ? -5.168 59.368 70.193 0.51 47.19 80 PRO A O 1
ATOM 668 O O B PRO A 1 80 ? -1.527 57.783 69.283 0.48 45.37 80 PRO A O 1
ATOM 675 N N A ALA A 1 81 ? -4.15 57.381 69.933 0.51 46.17 81 ALA A N 1
ATOM 676 N N B ALA A 1 81 ? -3.641 58.418 69.754 0.48 45.15 81 ALA A N 1
ATOM 677 C CA A ALA A 1 81 ? -3.243 57.851 68.895 0.51 45.64 81 ALA A CA 1
ATOM 678 C CA B ALA A 1 81 ? -4.257 57.273 69.08 0.48 45.23 81 ALA A CA 1
ATOM 679 C C A ALA A 1 81 ? -3.563 57.229 67.558 0.51 44.56 81 ALA A C 1
ATOM 680 C C B ALA A 1 81 ? -4.439 57.407 67.553 0.48 44.95 81 ALA A C 1
ATOM 681 O O A ALA A 1 81 ? -4.102 56.118 67.501 0.51 44.75 81 ALA A O 1
ATOM 682 O O B ALA A 1 81 ? -5.564 57.571 67.077 0.48 45.32 81 ALA A O 1
ATOM 685 N N A ASP A 1 82 ? -3.248 57.946 66.473 0.51 43.29 82 ASP A N 1
ATOM 686 N N B ASP A 1 82 ? -3.34 57.271 66.783 0.48 44.02 82 ASP A N 1
ATOM 687 C CA A ASP A 1 82 ? -3.463 57.392 65.142 0.51 42.65 82 ASP A CA 1
ATOM 688 C CA B ASP A 1 82 ? -3.373 57.315 65.311 0.48 43.43 82 ASP A CA 1
ATOM 689 C C A ASP A 1 82 ? -2.158 56.742 64.619 0.51 41.68 82 ASP A C 1
ATOM 690 C C B ASP A 1 82 ? -2.114 56.675 64.68 0.48 42.05 82 ASP A C 1
ATOM 691 O O A ASP A 1 82 ? -1.145 56.713 65.325 0.51 41.47 82 ASP A O 1
ATOM 692 O O B ASP A 1 82 ? -1.085 56.589 65.354 0.48 41.88 82 ASP A O 1
ATOM 701 N N . ALA A 1 83 ? -2.196 56.207 63.41 1 40.86 83 ALA A N 1
ATOM 702 C CA . ALA A 1 83 ? -1.048 55.572 62.777 1 40.05 83 ALA A CA 1
ATOM 703 C C . ALA A 1 83 ? 0.191 56.49 62.675 1 38.22 83 ALA A C 1
ATOM 704 O O . ALA A 1 83 ? 1.296 56.008 62.88 1 37.95 83 ALA A O 1
ATOM 706 N N . GLN A 1 84 ? 0.013 57.797 62.43 1 36.52 84 GLN A N 1
ATOM 707 C CA . GLN A 1 84 ? 1.155 58.715 62.319 1 34.93 84 GLN A CA 1
ATOM 708 C C . GLN A 1 84 ? 1.851 58.985 63.646 1 33.94 84 GLN A C 1
ATOM 709 O O . GLN A 1 84 ? 3.078 59.042 63.69 1 32.79 84 GLN A O 1
ATOM 715 N N . ALA A 1 85 ? 1.077 59.127 64.738 1 33.55 85 ALA A N 1
ATOM 716 C CA . ALA A 1 85 ? 1.664 59.367 66.047 1 33.06 85 ALA A CA 1
ATOM 717 C C . ALA A 1 85 ? 2.422 58.122 66.492 1 31.05 85 ALA A C 1
ATOM 718 O O . ALA A 1 85 ? 3.559 58.243 66.96 1 31.54 85 ALA A O 1
ATOM 720 N N . ARG A 1 86 ? 1.839 56.922 66.28 1 29.82 86 ARG A N 1
ATOM 721 C CA . ARG A 1 86 ? 2.536 55.682 66.623 1 29.28 86 ARG A CA 1
ATOM 722 C C . ARG A 1 86 ? 3.77 55.517 65.733 1 28 86 ARG A C 1
ATOM 723 O O . ARG A 1 86 ? 4.803 55.086 66.222 1 27.56 86 ARG A O 1
ATOM 731 N N . ALA A 1 87 ? 3.668 55.872 64.447 1 27.18 87 ALA A N 1
ATOM 732 C CA . ALA A 1 87 ? 4.801 55.71 63.518 1 26.03 87 ALA A CA 1
ATOM 733 C C . ALA A 1 87 ? 6.011 56.5 63.957 1 25.23 87 ALA A C 1
ATOM 734 O O . ALA A 1 87 ? 7.137 56.018 63.809 1 24.8 87 ALA A O 1
ATOM 736 N N . LEU A 1 88 ? 5.803 57.724 64.461 1 25.2 88 LEU A N 1
ATOM 737 C CA . LEU A 1 88 ? 6.962 58.526 64.889 1 26.27 88 LEU A CA 1
ATOM 738 C C . LEU A 1 88 ? 7.679 57.883 66.071 1 24.91 88 LEU A C 1
ATOM 739 O O . LEU A 1 88 ? 8.906 57.835 66.092 1 24.7 88 LEU A O 1
ATOM 744 N N . VAL A 1 89 ? 6.914 57.301 66.993 1 24.4 89 VAL A N 1
ATOM 745 C CA . VAL A 1 89 ? 7.546 56.606 68.113 1 24.89 89 VAL A CA 1
ATOM 746 C C . VAL A 1 89 ? 8.215 55.32 67.594 1 23.59 89 VAL A C 1
ATOM 747 O O . VAL A 1 89 ? 9.353 55.032 67.976 1 23.89 89 VAL A O 1
ATOM 751 N N . ASN A 1 90 ? 7.554 54.584 66.687 1 23.43 90 ASN A N 1
ATOM 752 C CA . ASN A 1 90 ? 8.101 53.346 66.094 1 23.82 90 ASN A CA 1
ATOM 753 C C . ASN A 1 90 ? 9.452 53.653 65.397 1 23.35 90 ASN A C 1
ATOM 754 O O . ASN A 1 90 ? 10.432 52.927 65.538 1 22.84 90 ASN A O 1
ATOM 759 N N . GLN A 1 91 ? 9.503 54.769 64.666 1 22.54 91 GLN A N 1
ATOM 760 C CA . GLN A 1 91 ? 10.72 55.225 63.981 1 22.2 91 GLN A CA 1
ATOM 761 C C . GLN A 1 91 ? 11.896 55.334 64.942 1 21.36 91 GLN A C 1
ATOM 762 O O . GLN A 1 91 ? 12.96 54.793 64.656 1 21.84 91 GLN A O 1
ATOM 768 N N . TRP A 1 92 ? 11.696 55.997 66.089 1 20.53 92 TRP A N 1
ATOM 769 C CA . TRP A 1 92 ? 12.783 56.187 67.029 1 21.78 92 TRP A CA 1
ATOM 770 C C . TRP A 1 92 ? 13.193 54.882 67.706 1 22.17 92 TRP A C 1
ATOM 771 O O . TRP A 1 92 ? 14.378 54.673 67.957 1 22.3 92 TRP A O 1
ATOM 782 N N . ILE A 1 93 ? 12.22 54.001 67.964 1 22.29 93 ILE A N 1
ATOM 783 C CA . ILE A 1 93 ? 12.537 52.706 68.607 1 22.72 93 ILE A CA 1
ATOM 784 C C . ILE A 1 93 ? 13.346 51.814 67.633 1 22.53 93 ILE A C 1
ATOM 785 O O . ILE A 1 93 ? 14.374 51.224 68.004 1 22.59 93 ILE A O 1
ATOM 790 N N . LEU A 1 94 ? 12.938 51.792 66.351 1 22.28 94 LEU A N 1
ATOM 791 C CA . LEU A 1 94 ? 13.692 51.035 65.341 1 22.87 94 LEU A CA 1
ATOM 792 C C . LEU A 1 94 ? 15.098 51.624 65.189 1 22.64 94 LEU A C 1
ATOM 793 O O . LEU A 1 94 ? 16.08 50.888 65.101 1 23.27 94 LEU A O 1
ATOM 798 N N . PHE A 1 95 ? 15.203 52.968 65.189 1 22.25 95 PHE A N 1
ATOM 799 C CA . PHE A 1 95 ? 16.499 53.659 65.075 1 21.91 95 PHE A CA 1
ATOM 800 C C . PHE A 1 95 ? 17.423 53.231 66.234 1 21.46 95 PHE A C 1
ATOM 801 O O . PHE A 1 95 ? 18.553 52.808 66.001 1 21.78 95 PHE A O 1
ATOM 809 N N . ALA A 1 96 ? 16.908 53.287 67.468 1 21.65 96 ALA A N 1
ATOM 810 C CA . ALA A 1 96 ? 17.683 52.935 68.657 1 22.88 96 ALA A CA 1
ATOM 811 C C . ALA A 1 96 ? 18.202 51.491 68.556 1 23.61 96 ALA A C 1
ATOM 812 O O . ALA A 1 96 ? 19.358 51.221 68.872 1 24.12 96 ALA A O 1
ATOM 814 N N . ASN A 1 97 ? 17.353 50.584 68.06 1 23.64 97 ASN A N 1
ATOM 815 C CA . ASN A 1 97 ? 17.661 49.156 67.974 1 23.99 97 ASN A CA 1
ATOM 816 C C . ASN A 1 97 ? 18.468 48.729 66.759 1 24.94 97 ASN A C 1
ATOM 817 O O . ASN A 1 97 ? 18.938 47.591 66.733 1 26.81 97 ASN A O 1
ATOM 822 N N . SER A 1 98 ? 18.59 49.593 65.745 1 23.34 98 SER A N 1
ATOM 823 C CA . SER A 1 98 ? 19.327 49.205 64.559 1 23.51 98 SER A CA 1
ATOM 824 C C . SER A 1 98 ? 20.391 50.25 64.224 1 24.35 98 SER A C 1
ATOM 825 O O . SER A 1 98 ? 21.534 50.126 64.667 1 25.04 98 SER A O 1
ATOM 828 N N . THR A 1 99 ? 20.013 51.287 63.498 1 22.94 99 THR A N 1
ATOM 829 C CA . THR A 1 99 ? 20.909 52.327 63.003 1 23.11 99 THR A CA 1
ATOM 830 C C . THR A 1 99 ? 21.838 52.902 64.083 1 23.13 99 THR A C 1
ATOM 831 O O . THR A 1 99 ? 23.043 52.972 63.877 1 23.96 99 THR A O 1
ATOM 835 N N . LEU A 1 100 ? 21.27 53.283 65.232 1 22.55 100 LEU A N 1
ATOM 836 C CA . LEU A 1 100 ? 22.047 53.902 66.301 1 23.47 100 LEU A CA 1
ATOM 837 C C . LEU A 1 100 ? 22.975 52.892 66.986 1 25.89 100 LEU A C 1
ATOM 838 O O . LEU A 1 100 ? 24.185 53.103 67.017 1 27.13 100 LEU A O 1
ATOM 843 N N . ALA A 1 101 ? 22.424 51.779 67.481 1 26.75 101 ALA A N 1
ATOM 844 C CA . ALA A 1 101 ? 23.239 50.76 68.164 1 28.27 101 ALA A CA 1
ATOM 845 C C . ALA A 1 101 ? 24.347 50.218 67.263 1 29.8 101 ALA A C 1
ATOM 846 O O . ALA A 1 101 ? 25.493 50.121 67.689 1 31.34 101 ALA A O 1
ATOM 848 N N . ASN A 1 102 ? 24.04 49.953 65.987 1 29.01 102 ASN A N 1
ATOM 849 C CA . ASN A 1 102 ? 25.041 49.454 65.052 1 29.96 102 ASN A CA 1
ATOM 850 C C . ASN A 1 102 ? 26.141 50.464 64.777 1 31.3 102 ASN A C 1
ATOM 851 O O . ASN A 1 102 ? 27.311 50.092 64.751 1 32.37 102 ASN A O 1
ATOM 856 N N . GLY A 1 103 ? 25.768 51.714 64.543 1 30.18 103 GLY A N 1
ATOM 857 C CA . GLY A 1 103 ? 26.746 52.74 64.21 1 30.68 103 GLY A CA 1
ATOM 858 C C . GLY A 1 103 ? 27.699 53.076 65.342 1 31.31 103 GLY A C 1
ATOM 859 O O . GLY A 1 103 ? 28.827 53.504 65.097 1 31.89 103 GLY A O 1
ATOM 860 N N . LEU A 1 104 ? 27.25 52.891 66.565 1 31.25 104 LEU A N 1
ATOM 861 C CA . LEU A 1 104 ? 28.064 53.167 67.74 1 33.18 104 LEU A CA 1
ATOM 862 C C . LEU A 1 104 ? 28.867 51.939 68.172 1 36.31 104 LEU A C 1
ATOM 863 O O . LEU A 1 104 ? 30.038 52.076 68.529 1 37.37 104 LEU A O 1
ATOM 868 N N . PHE A 1 105 ? 28.254 50.748 68.144 1 36.98 105 PHE A N 1
ATOM 869 C CA . PHE A 1 105 ? 28.882 49.568 68.728 1 38.82 105 PHE A CA 1
ATOM 870 C C . PHE A 1 105 ? 29.565 48.59 67.763 1 40.91 105 PHE A C 1
ATOM 871 O O . PHE A 1 105 ? 30.284 47.71 68.25 1 42.18 105 PHE A O 1
ATOM 879 N N . ILE A 1 106 ? 29.4 48.732 66.44 1 40.7 106 ILE A N 1
ATOM 880 C CA . ILE A 1 106 ? 30.094 47.851 65.5 1 41.32 106 ILE A CA 1
ATOM 881 C C . ILE A 1 106 ? 31.399 48.503 65.109 1 42.11 106 ILE A C 1
ATOM 882 O O . ILE A 1 106 ? 31.397 49.528 64.436 1 41.67 106 ILE A O 1
ATOM 887 N N . GLU A 1 107 ? 32.53 47.923 65.562 1 43.37 107 GLU A N 1
ATOM 888 C CA . GLU A 1 107 ? 33.868 48.475 65.337 1 44.79 107 GLU A CA 1
ATOM 889 C C . GLU A 1 107 ? 34.187 48.835 63.886 1 44.58 107 GLU A C 1
ATOM 890 O O . GLU A 1 107 ? 34.749 49.905 63.63 1 44.64 107 GLU A O 1
ATOM 896 N N . ALA A 1 108 ? 33.801 47.974 62.934 1 44.48 108 ALA A N 1
ATOM 897 C CA . ALA A 1 108 ? 34.084 48.204 61.516 1 44.83 108 ALA A CA 1
ATOM 898 C C . ALA A 1 108 ? 33.386 49.421 60.9 1 44.45 108 ALA A C 1
ATOM 899 O O . ALA A 1 108 ? 33.89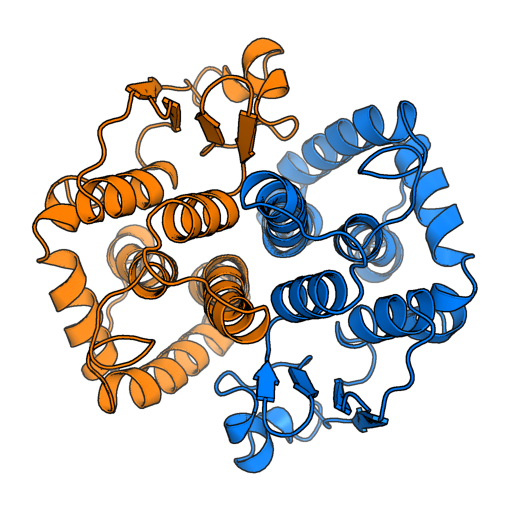8 49.977 59.927 1 45.32 108 ALA A O 1
ATOM 901 N N . VAL A 1 109 ? 32.25 49.862 61.468 1 43.16 109 VAL A N 1
ATOM 902 C CA . VAL A 1 109 ? 31.541 51.024 60.918 1 42.32 109 VAL A CA 1
ATOM 903 C C . VAL A 1 109 ? 31.598 52.279 61.822 1 40.73 109 VAL A C 1
ATOM 904 O O . VAL A 1 109 ? 31.252 53.365 61.367 1 40.24 109 VAL A O 1
ATOM 908 N N . ARG A 1 110 ? 32.031 52.129 63.077 1 39.69 110 ARG A N 1
ATOM 909 C CA . ARG A 1 110 ? 32.072 53.209 64.061 1 39.64 110 ARG A CA 1
ATOM 910 C C . ARG A 1 110 ? 32.757 54.498 63.601 1 39.24 110 ARG A C 1
ATOM 911 O O . ARG A 1 110 ? 32.204 55.573 63.814 1 38.46 110 ARG A O 1
ATOM 919 N N . GLU A 1 111 ? 33.947 54.412 62.984 1 39.37 111 GLU A N 1
ATOM 920 C CA . GLU A 1 111 ? 34.675 55.619 62.569 1 40.21 111 GLU A CA 1
ATOM 921 C C . GLU A 1 111 ? 33.864 56.53 61.653 1 39.82 111 GLU A C 1
ATOM 922 O O . GLU A 1 111 ? 33.892 57.744 61.815 1 40.49 111 GLU A O 1
ATOM 928 N N . LYS A 1 112 ? 33.112 55.946 60.723 1 38.84 112 LYS A N 1
ATOM 929 C CA . LYS A 1 112 ? 32.295 56.73 59.806 1 38.54 112 LYS A CA 1
ATOM 930 C C . LYS A 1 112 ? 30.935 57.097 60.421 1 36.61 112 LYS A C 1
ATOM 931 O O . LYS A 1 112 ? 30.513 58.263 60.364 1 37.68 112 LYS A O 1
ATOM 937 N N . GLU A 1 113 ? 30.27 56.109 61.026 1 33.83 113 GLU A N 1
ATOM 938 C CA . GLU A 1 113 ? 28.915 56.249 61.552 1 32.04 113 GLU A CA 1
ATOM 939 C C . GLU A 1 113 ? 28.765 57.065 62.825 1 30.23 113 GLU A C 1
ATOM 940 O O . GLU A 1 113 ? 27.841 57.857 62.91 1 29.68 113 GLU A O 1
ATOM 946 N N . MET A 1 114 ? 29.575 56.794 63.842 1 29.63 114 MET A N 1
ATOM 947 C CA . MET A 1 114 ? 29.432 57.453 65.146 1 29.72 114 MET A CA 1
ATOM 948 C C . MET A 1 114 ? 29.438 59 65.081 1 29.45 114 MET A C 1
ATOM 949 O O . MET A 1 114 ? 28.503 59.587 65.624 1 28.76 114 MET A O 1
ATOM 954 N N . PRO A 1 115 ? 30.411 59.693 64.436 1 29.66 115 PRO A N 1
ATOM 955 C CA . PRO A 1 115 ? 30.344 61.169 64.414 1 29.41 115 PRO A CA 1
ATOM 956 C C . PRO A 1 115 ? 29.109 61.698 63.699 1 27.9 115 PRO A C 1
ATOM 957 O O . PRO A 1 115 ? 28.574 62.728 64.104 1 28.34 115 PRO A O 1
ATOM 961 N N . ARG A 1 116 ? 28.652 61.004 62.648 1 25.77 116 ARG A N 1
ATOM 962 C CA . ARG A 1 116 ? 27.445 61.419 61.943 1 25.55 116 ARG A CA 1
ATOM 963 C C . ARG A 1 116 ? 26.222 61.293 62.856 1 24.75 116 ARG A C 1
ATOM 964 O O . ARG A 1 116 ? 25.412 62.218 62.936 1 24.36 116 ARG A O 1
ATOM 972 N N . LEU A 1 117 ? 26.078 60.14 63.537 1 24.5 117 LEU A N 1
ATOM 973 C CA . LEU A 1 117 ? 24.937 59.929 64.438 1 24.21 117 LEU A CA 1
ATOM 974 C C . LEU A 1 117 ? 24.919 60.951 65.565 1 24.16 117 LEU A C 1
ATOM 975 O O . LEU A 1 117 ? 23.878 61.53 65.864 1 23.83 117 LEU A O 1
ATOM 980 N N . LEU A 1 118 ? 26.072 61.148 66.203 1 25.08 118 LEU A N 1
ATOM 981 C CA . LEU A 1 118 ? 26.171 62.089 67.316 1 25.56 118 LEU A CA 1
ATOM 982 C C . LEU A 1 118 ? 25.991 63.52 66.894 1 25.38 118 LEU A C 1
ATOM 983 O O . LEU A 1 118 ? 25.362 64.272 67.625 1 25.99 118 LEU A O 1
ATOM 988 N N . GLN A 1 119 ? 26.467 63.897 65.693 1 25.55 119 GLN A N 1
ATOM 989 C CA . GLN A 1 119 ? 26.278 65.263 65.208 1 25.64 119 GLN A CA 1
ATOM 990 C C . GLN A 1 119 ? 24.784 65.531 64.978 1 25 119 GLN A C 1
ATOM 991 O O . GLN A 1 119 ? 24.28 66.599 65.337 1 25.3 119 GLN A O 1
ATOM 997 N N . SER A 1 120 ? 24.049 64.538 64.415 1 23.52 120 SER A N 1
ATOM 998 C CA . SER A 1 120 ? 22.615 64.708 64.205 1 23.65 120 SER A CA 1
ATOM 999 C C . SER A 1 120 ? 21.848 64.799 65.537 1 23.5 120 SER A C 1
ATOM 1000 O O . SER A 1 120 ? 20.93 65.623 65.688 1 23.79 120 SER A O 1
ATOM 1003 N N . LEU A 1 121 ? 22.205 63.938 66.485 1 23.36 121 LEU A N 1
ATOM 1004 C CA . LEU A 1 121 ? 21.542 63.953 67.789 1 23.67 121 LEU A CA 1
ATOM 1005 C C . LEU A 1 121 ? 21.849 65.274 68.523 1 24.39 121 LEU A C 1
ATOM 1006 O O . LEU A 1 121 ? 20.961 65.843 69.141 1 24.88 121 LEU A O 1
ATOM 1011 N N . GLU A 1 122 ? 23.083 65.765 68.4 1 24.76 122 GLU A N 1
ATOM 1012 C CA . GLU A 1 122 ? 23.518 67.028 69.012 1 24.92 122 GLU A CA 1
ATOM 1013 C C . GLU A 1 122 ? 22.65 68.191 68.528 1 26.13 122 GLU A C 1
ATOM 1014 O O . GLU A 1 122 ? 22.224 69.036 69.331 1 26.58 122 GLU A O 1
ATOM 1020 N N . LYS A 1 123 ? 22.353 68.226 67.207 1 25.93 123 LYS A N 1
ATOM 1021 C CA . LYS A 1 123 ? 21.51 69.279 66.668 1 26.45 123 LYS A CA 1
ATOM 1022 C C . LYS A 1 123 ? 20.083 69.23 67.245 1 26.49 123 LYS A C 1
ATOM 1023 O O . LYS A 1 123 ? 19.518 70.257 67.63 1 26.77 123 LYS A O 1
ATOM 1029 N N . ILE A 1 124 ? 19.501 68.017 67.35 1 25.19 124 ILE A N 1
ATOM 1030 C CA . ILE A 1 124 ? 18.16 67.86 67.898 1 25.15 124 ILE A CA 1
ATOM 1031 C C . ILE A 1 124 ? 18.123 68.236 69.385 1 24.75 124 ILE A C 1
ATOM 1032 O O . ILE A 1 124 ? 17.24 68.975 69.809 1 26.25 124 ILE A O 1
ATOM 1037 N N . LEU A 1 125 ? 19.071 67.709 70.162 1 23.81 125 LEU A N 1
ATOM 1038 C CA . LEU A 1 125 ? 19.125 67.88 71.612 1 25.4 125 LEU A CA 1
ATOM 1039 C C . LEU A 1 125 ? 19.544 69.3 72.043 1 27.3 125 LEU A C 1
ATOM 1040 O O . LEU A 1 125 ? 19.27 69.696 73.175 1 27.67 125 LEU A O 1
ATOM 1045 N N . GLY A 1 126 ? 20.183 70.036 71.138 1 28.42 126 GLY A N 1
ATOM 1046 C CA . GLY A 1 126 ? 20.532 71.433 71.372 1 30.27 126 GLY A CA 1
ATOM 1047 C C . GLY A 1 126 ? 19.326 72.35 71.249 1 32.17 126 GLY A C 1
ATOM 1048 O O . GLY A 1 126 ? 19.381 73.495 71.717 1 33.16 126 GLY A O 1
ATOM 1049 N N . ARG A 1 127 ? 18.207 71.863 70.639 1 31.11 127 ARG A N 1
ATOM 1050 C CA . ARG A 1 127 ? 16.978 72.62 70.411 1 32.18 127 ARG A CA 1
ATOM 1051 C C . ARG A 1 127 ? 15.854 72.3 71.385 1 33.03 127 ARG A C 1
ATOM 1052 O O . ARG A 1 127 ? 14.937 73.097 71.532 1 33.61 127 ARG A O 1
ATOM 1060 N N . SER A 1 128 ? 15.868 71.108 71.98 1 32.22 128 SER A N 1
ATOM 1061 C CA . SER A 1 128 ? 14.819 70.705 72.918 1 31.99 128 SER A CA 1
ATOM 1062 C C . SER A 1 128 ? 15.411 69.775 73.975 1 30.29 128 SER A C 1
ATOM 1063 O O . SER A 1 128 ? 16.413 69.097 73.719 1 29.06 128 SER A O 1
ATOM 1066 N N . PRO A 1 129 ? 14.859 69.793 75.199 1 30.04 129 PRO A N 1
ATOM 1067 C CA . PRO A 1 129 ? 15.439 68.963 76.269 1 29.22 129 PRO A CA 1
ATOM 1068 C C . PRO A 1 129 ? 15.345 67.461 76.003 1 27.78 129 PRO A C 1
ATOM 1069 O O . PRO A 1 129 ? 16.242 66.729 76.404 1 28.46 129 PRO A O 1
ATOM 1073 N N . PHE A 1 130 ? 14.291 67.022 75.326 1 26.95 130 PHE A N 1
ATOM 1074 C CA . PHE A 1 130 ? 14.127 65.591 75.016 1 26.77 130 PHE A CA 1
ATOM 1075 C C . PHE A 1 130 ? 13.982 65.373 73.511 1 27.46 130 PHE A C 1
ATOM 1076 O O . PHE A 1 130 ? 13.784 66.344 72.758 1 28.2 130 PHE A O 1
ATOM 1084 N N . ILE A 1 131 ? 14.065 64.107 73.05 1 26.62 131 ILE A N 1
ATOM 1085 C CA . ILE A 1 131 ? 14.022 63.857 71.601 1 27.2 131 ILE A CA 1
ATOM 1086 C C . ILE A 1 131 ? 12.747 64.345 70.931 1 28.07 131 ILE A C 1
ATOM 1087 O O . ILE A 1 131 ? 12.832 64.94 69.842 1 28.63 131 ILE A O 1
ATOM 1092 N N . LEU A 1 132 ? 11.581 64.118 71.538 1 28.93 132 LEU A N 1
ATOM 1093 C CA . LEU A 1 132 ? 10.325 64.571 70.934 1 30.3 132 LEU A CA 1
ATOM 1094 C C . LEU A 1 132 ? 9.929 66.006 71.287 1 32.52 132 LEU A C 1
ATOM 1095 O O . LEU A 1 132 ? 8.873 66.456 70.843 1 34.47 132 LEU A O 1
ATOM 1100 N N . GLY A 1 133 ? 10.744 66.702 72.064 1 32.2 133 GLY A N 1
ATOM 1101 C CA . GLY A 1 133 ? 10.439 68.079 72.433 1 32.84 133 GLY A CA 1
ATOM 1102 C C . GLY A 1 133 ? 10.624 68.364 73.903 1 32.6 133 GLY A C 1
ATOM 1103 O O . GLY A 1 133 ? 11.63 67.981 74.499 1 31.83 133 GLY A O 1
ATOM 1104 N N . GLU A 1 134 ? 9.645 69.046 74.496 1 33.66 134 GLU A N 1
ATOM 1105 C CA . GLU A 1 134 ? 9.721 69.468 75.881 1 34.8 134 GLU A CA 1
ATOM 1106 C C . GLU A 1 134 ? 9.517 68.347 76.889 1 35.03 134 GLU A C 1
ATOM 1107 O O . GLU A 1 134 ? 9.987 68.457 78.021 1 35.45 134 GLU A O 1
ATOM 1113 N N . LYS A 1 135 ? 8.8 67.295 76.493 1 34.42 135 LYS A N 1
ATOM 1114 C CA . LYS A 1 135 ? 8.467 66.225 77.427 1 34.15 135 LYS A CA 1
ATOM 1115 C C . LYS A 1 135 ? 9.226 64.925 77.221 1 32.11 135 LYS A C 1
ATOM 1116 O O . LYS A 1 135 ? 9.384 64.459 76.087 1 31.3 135 LYS A O 1
ATOM 1122 N N . PHE A 1 136 ? 9.661 64.323 78.331 1 30.79 136 PHE A N 1
ATOM 1123 C CA . PHE A 1 136 ? 10.33 63.016 78.339 1 29.64 136 PHE A CA 1
ATOM 1124 C C . PHE A 1 136 ? 9.331 61.972 77.822 1 28.5 136 PHE A C 1
ATOM 1125 O O . PHE A 1 136 ? 8.124 62.065 78.101 1 29.04 136 PHE A O 1
ATOM 1133 N N . SER A 1 137 ? 9.818 60.995 77.046 1 26.47 137 SER A N 1
ATOM 1134 C CA . SER A 1 137 ? 8.944 59.974 76.486 1 25.89 137 SER A CA 1
ATOM 1135 C C . SER A 1 137 ? 9.674 58.625 76.388 1 24.65 137 SER A C 1
ATOM 1136 O O . SER A 1 137 ? 10.872 58.555 76.623 1 23.81 137 SER A O 1
ATOM 1139 N N . VAL A 1 138 ? 8.961 57.575 75.942 1 25.07 138 VAL A N 1
ATOM 1140 C CA . VAL A 1 138 ? 9.555 56.263 75.687 1 24.47 138 VAL A CA 1
ATOM 1141 C C . VAL A 1 138 ? 10.743 56.357 74.696 1 23.85 138 VAL A C 1
ATOM 1142 O O . VAL A 1 138 ? 11.682 55.564 74.769 1 23.65 138 VAL A O 1
ATOM 1146 N N . VAL A 1 139 ? 10.733 57.381 73.796 1 23.39 139 VAL A N 1
ATOM 1147 C CA . VAL A 1 139 ? 11.847 57.55 72.861 1 23.15 139 VAL A CA 1
ATOM 1148 C C . VAL A 1 139 ? 13.15 57.831 73.598 1 22.65 139 VAL A C 1
ATOM 1149 O O . VAL A 1 139 ? 14.224 57.356 73.202 1 23.34 139 VAL A O 1
ATOM 1153 N N . ASP A 1 140 ? 13.073 58.619 74.688 1 23.16 140 ASP A N 1
ATOM 1154 C CA . ASP A 1 140 ? 14.279 58.92 75.469 1 23.1 140 ASP A CA 1
ATOM 1155 C C . ASP A 1 140 ? 14.783 57.668 76.185 1 23 140 ASP A C 1
ATOM 1156 O O . ASP A 1 140 ? 15.979 57.509 76.341 1 23.81 140 ASP A O 1
ATOM 1161 N N . VAL A 1 141 ? 13.882 56.766 76.609 1 22.71 141 VAL A N 1
ATOM 1162 C CA . VAL A 1 141 ? 14.332 55.485 77.17 1 22.78 141 VAL A CA 1
ATOM 1163 C C . VAL A 1 141 ? 15.077 54.691 76.077 1 23.01 141 VAL A C 1
ATOM 1164 O O . VAL A 1 141 ? 16.18 54.209 76.303 1 23.35 141 VAL A O 1
ATOM 1168 N N . ALA A 1 142 ? 14.481 54.576 74.884 1 23.23 142 ALA A N 1
ATOM 1169 C CA . ALA A 1 142 ? 15.096 53.777 73.815 1 23.25 142 ALA A CA 1
ATOM 1170 C C . ALA A 1 142 ? 16.451 54.335 73.348 1 23.03 142 ALA A C 1
ATOM 1171 O O . ALA A 1 142 ? 17.442 53.606 73.31 1 23.78 142 ALA A O 1
ATOM 1173 N N . VAL A 1 143 ? 16.501 55.626 73.011 1 22.18 143 VAL A N 1
ATOM 1174 C CA . VAL A 1 143 ? 17.725 56.252 72.523 1 22.53 143 VAL A CA 1
ATOM 1175 C C . VAL A 1 143 ? 18.715 56.51 73.646 1 23.09 143 VAL A C 1
ATOM 1176 O O . VAL A 1 143 ? 19.896 56.195 73.524 1 23.66 143 VAL A O 1
ATOM 1180 N N . GLY A 1 144 ? 18.22 57.071 74.733 1 24.17 144 GLY A N 1
ATOM 1181 C CA . GLY A 1 144 ? 19.042 57.418 75.88 1 25.19 144 GLY A CA 1
ATOM 1182 C C . GLY A 1 144 ? 19.775 56.25 76.492 1 25.89 144 GLY A C 1
ATOM 1183 O O . GLY A 1 144 ? 20.928 56.403 76.902 1 26.7 144 GLY A O 1
ATOM 1184 N N A SER A 1 145 ? 19.128 55.066 76.56 0.55 25.75 145 SER A N 1
ATOM 1185 N N B SER A 1 145 ? 19.127 55.071 76.569 0.45 25.91 145 SER A N 1
ATOM 1186 C CA A SER A 1 145 ? 19.79 53.875 77.101 0.55 26.26 145 SER A CA 1
ATOM 1187 C CA B SER A 1 145 ? 19.796 53.895 77.125 0.45 26.56 145 SER A CA 1
ATOM 1188 C C A SER A 1 145 ? 20.996 53.5 76.258 0.55 27.31 145 SER A C 1
ATOM 1189 C C B SER A 1 145 ? 20.986 53.48 76.261 0.45 27.36 145 SER A C 1
ATOM 1190 O O A SER A 1 145 ? 22.052 53.189 76.805 0.55 28.31 145 SER A O 1
ATOM 1191 O O B SER A 1 145 ? 22.032 53.135 76.805 0.45 28.21 145 SER A O 1
ATOM 1196 N N . ILE A 1 146 ? 20.859 53.554 74.921 1 26.97 146 ILE A N 1
ATOM 1197 C CA . ILE A 1 146 ? 21.958 53.201 74.036 1 27.63 146 ILE A CA 1
ATOM 1198 C C . ILE A 1 146 ? 23.106 54.2 74.211 1 27.93 146 ILE A C 1
ATOM 1199 O O . ILE A 1 146 ? 24.259 53.797 74.323 1 28.77 146 ILE A O 1
ATOM 1204 N N . LEU A 1 147 ? 22.782 55.498 74.271 1 27.16 147 LEU A N 1
ATOM 1205 C CA . LEU A 1 147 ? 23.816 56.523 74.453 1 26.7 147 LEU A CA 1
ATOM 1206 C C . LEU A 1 147 ? 24.505 56.379 75.824 1 28.82 147 LEU A C 1
ATOM 1207 O O . LEU A 1 147 ? 25.725 56.509 75.901 1 29.01 147 LEU A O 1
ATOM 1212 N N . ALA A 1 148 ? 23.738 56.087 76.878 1 30.31 148 ALA A N 1
ATOM 1213 C CA . ALA A 1 148 ? 24.297 55.925 78.239 1 32.83 148 ALA A CA 1
ATOM 1214 C C . ALA A 1 148 ? 25.304 54.777 78.332 1 35.93 148 ALA A C 1
ATOM 1215 O O . ALA A 1 148 ? 26.211 54.825 79.164 1 36.49 148 ALA A O 1
ATOM 1217 N N . TYR A 1 149 ? 25.163 53.761 77.476 1 37.53 149 TYR A N 1
ATOM 1218 C CA . TYR A 1 149 ? 26.07 52.617 77.442 1 39.96 149 TYR A CA 1
ATOM 1219 C C . TYR A 1 149 ? 27.402 52.916 76.723 1 39.07 149 TYR A C 1
ATOM 1220 O O . TYR A 1 149 ? 28.321 52.113 76.807 1 39.88 149 TYR A O 1
ATOM 1229 N N . VAL A 1 150 ? 27.515 54.051 76.01 1 37.48 150 VAL A N 1
ATOM 1230 C CA . VAL A 1 150 ? 28.739 54.399 75.291 1 37.61 150 VAL A CA 1
ATOM 1231 C C . VAL A 1 150 ? 29.957 54.531 76.236 1 40.2 150 VAL A C 1
ATOM 1232 O O . VAL A 1 150 ? 30.967 53.891 75.953 1 39.94 150 VAL A O 1
ATOM 1236 N N . PRO A 1 151 ? 29.907 55.321 77.329 1 42.88 151 PRO A N 1
ATOM 1237 C CA . PRO A 1 151 ? 31.095 55.418 78.204 1 45.76 151 PRO A CA 1
ATOM 1238 C C . PRO A 1 151 ? 31.518 54.084 78.809 1 49.5 151 PRO A C 1
ATOM 1239 O O . PRO A 1 151 ? 32.702 53.743 78.813 1 50.34 151 PRO A O 1
ATOM 1243 N N . ILE A 1 152 ? 30.532 53.307 79.246 1 51.56 152 ILE A N 1
ATOM 1244 C CA . ILE A 1 152 ? 30.69 52.004 79.893 1 54.07 152 ILE A CA 1
ATOM 1245 C C . ILE A 1 152 ? 31.356 50.945 79.008 1 55.88 152 ILE A C 1
ATOM 1246 O O . ILE A 1 152 ? 32.291 50.278 79.449 1 56.77 152 ILE A O 1
ATOM 1251 N N . MET A 1 153 ? 30.865 50.767 77.777 1 56.13 153 MET A N 1
ATOM 1252 C CA . MET A 1 153 ? 31.357 49.716 76.903 1 57.12 153 MET A CA 1
ATOM 1253 C C . MET A 1 153 ? 32.48 50.116 75.964 1 56.85 153 MET A C 1
ATOM 1254 O O . MET A 1 153 ? 33.316 49.272 75.636 1 57.59 153 MET A O 1
ATOM 1259 N N . LEU A 1 154 ? 32.498 51.368 75.501 1 55.57 154 LEU A N 1
ATOM 1260 C CA . LEU A 1 154 ? 33.518 51.8 74.544 1 55.12 154 LEU A CA 1
ATOM 1261 C C . LEU A 1 154 ? 34.631 52.655 75.143 1 54.53 154 LEU A C 1
ATOM 1262 O O . LEU A 1 154 ? 35.582 52.983 74.427 1 54.67 154 LEU A O 1
ATOM 1267 N N . LYS A 1 155 ? 34.495 53.066 76.414 1 53.72 155 LYS A N 1
ATOM 1268 C CA . LYS A 1 155 ? 35.457 53.96 77.062 1 53.85 155 LYS A CA 1
ATOM 1269 C C . LYS A 1 155 ? 35.582 55.294 76.321 1 52.82 155 LYS A C 1
ATOM 1270 O O . LYS A 1 155 ? 36.655 55.889 76.268 1 53.74 155 LYS A O 1
ATOM 1276 N N . LEU A 1 156 ? 34.477 55.745 75.718 1 50.7 156 LEU A N 1
ATOM 1277 C CA . LEU A 1 156 ? 34.421 57.011 75.004 1 48.83 156 LEU A CA 1
ATOM 1278 C C . LEU A 1 156 ? 33.521 57.971 75.782 1 45.87 156 LEU A C 1
ATOM 1279 O O . LEU A 1 156 ? 32.763 57.553 76.658 1 46.31 156 LEU A O 1
ATOM 1284 N N . ASN A 1 157 ? 33.607 59.263 75.477 1 42.76 157 ASN A N 1
ATOM 1285 C CA . ASN A 1 157 ? 32.792 60.262 76.16 1 40.28 157 ASN A CA 1
ATOM 1286 C C . ASN A 1 157 ? 32.115 61.184 75.128 1 36.95 157 ASN A C 1
ATOM 1287 O O . ASN A 1 157 ? 32.375 61.077 73.924 1 37.55 157 ASN A O 1
ATOM 1292 N N . PHE A 1 158 ? 31.267 62.087 75.595 1 34.04 158 PHE A N 1
ATOM 1293 C CA . PHE A 1 158 ? 30.573 63.021 74.723 1 31.49 158 PHE A CA 1
ATOM 1294 C C . PHE A 1 158 ? 31.134 64.449 74.873 1 31.46 158 PHE A C 1
ATOM 1295 O O . PHE A 1 158 ? 30.388 65.417 74.71 1 30.7 158 PHE A O 1
ATOM 1303 N N . ASP A 1 159 ? 32.452 64.58 75.125 1 32.23 159 ASP A N 1
ATOM 1304 C CA . ASP A 1 159 ? 33.07 65.911 75.272 1 32.84 159 ASP A CA 1
ATOM 1305 C C . ASP A 1 159 ? 32.886 66.797 74.06 1 31.66 159 ASP A C 1
ATOM 1306 O O . ASP A 1 159 ? 32.749 68.008 74.216 1 32.1 159 ASP A O 1
ATOM 1311 N N . ASP A 1 160 ? 32.832 66.205 72.848 1 29.97 160 ASP A N 1
ATOM 1312 C CA . ASP A 1 160 ? 32.62 67.007 71.641 1 29.31 160 ASP A CA 1
ATOM 1313 C C . ASP A 1 160 ? 31.161 67.176 71.238 1 28.19 160 ASP A C 1
ATOM 1314 O O . ASP A 1 160 ? 30.879 67.762 70.189 1 28.91 160 ASP A O 1
ATOM 1319 N N . TYR A 1 161 ? 30.223 66.681 72.066 1 26.9 161 TYR A N 1
ATOM 1320 C CA . TYR A 1 161 ? 28.787 66.773 71.806 1 26.42 161 TYR A CA 1
ATOM 1321 C C . TYR A 1 161 ? 28.119 67.216 73.1 1 27.19 161 TYR A C 1
ATOM 1322 O O . TYR A 1 161 ? 27.553 66.397 73.828 1 26.86 161 TYR A O 1
ATOM 1331 N N . PRO A 1 162 ? 28.226 68.516 73.442 1 27.89 162 PRO A N 1
ATOM 1332 C CA . PRO A 1 162 ? 27.718 68.97 74.757 1 27.12 162 PRO A CA 1
ATOM 1333 C C . PRO A 1 162 ? 26.239 68.739 75.035 1 26.47 162 PRO A C 1
ATOM 1334 O O . PRO A 1 162 ? 25.909 68.433 76.186 1 27.18 162 PRO A O 1
ATOM 1338 N N . ALA A 1 163 ? 25.343 68.907 74.042 1 25.71 163 ALA A N 1
ATOM 1339 C CA . ALA A 1 163 ? 23.913 68.67 74.304 1 25.74 163 ALA A CA 1
ATOM 1340 C C . ALA A 1 163 ? 23.684 67.162 74.526 1 25.99 163 ALA A C 1
ATOM 1341 O O . ALA A 1 163 ? 22.868 66.796 75.376 1 25.9 163 ALA A O 1
ATOM 1343 N N . VAL A 1 164 ? 24.42 66.296 73.801 1 25.65 164 VAL A N 1
ATOM 1344 C CA . VAL A 1 164 ? 24.307 64.846 74.033 1 25.91 164 VAL A CA 1
ATOM 1345 C C . VAL A 1 164 ? 24.8 64.512 75.452 1 26.7 164 VAL A C 1
ATOM 1346 O O . VAL A 1 164 ? 24.121 63.806 76.218 1 26.54 164 VAL A O 1
ATOM 1350 N N . ALA A 1 165 ? 25.962 65.072 75.825 1 26.76 165 ALA A N 1
ATOM 1351 C CA . ALA A 1 165 ? 26.504 64.863 77.169 1 27.11 165 ALA A CA 1
ATOM 1352 C C . ALA A 1 165 ? 25.53 65.303 78.273 1 27.56 165 ALA A C 1
ATOM 1353 O O . ALA A 1 165 ? 25.287 64.53 79.205 1 27.8 165 ALA A O 1
ATOM 1355 N N . ALA A 1 166 ? 24.929 66.504 78.157 1 26.86 166 ALA A N 1
ATOM 1356 C CA . ALA A 1 166 ? 24.019 67.002 79.193 1 27.52 166 ALA A CA 1
ATOM 1357 C C . ALA A 1 166 ? 22.714 66.186 79.23 1 27.59 166 ALA A C 1
ATOM 1358 O O . ALA A 1 166 ? 22.143 65.944 80.304 1 28.23 166 ALA A O 1
ATOM 1360 N N . TYR A 1 167 ? 22.245 65.748 78.048 1 26.06 167 TYR A N 1
ATOM 1361 C CA . TYR A 1 167 ? 21.036 64.93 77.943 1 25.69 167 TYR A CA 1
ATOM 1362 C C . TYR A 1 167 ? 21.276 63.592 78.682 1 26.19 167 TYR A C 1
ATOM 1363 O O . TYR A 1 167 ? 20.467 63.221 79.537 1 27.22 167 TYR A O 1
ATOM 1372 N N . VAL A 1 168 ? 22.398 62.923 78.413 1 26.4 168 VAL A N 1
ATOM 1373 C CA . VAL A 1 168 ? 22.723 61.628 79.042 1 27.87 168 VAL A CA 1
ATOM 1374 C C . VAL A 1 168 ? 22.912 61.801 80.547 1 29.38 168 VAL A C 1
ATOM 1375 O O . VAL A 1 168 ? 22.361 61.036 81.332 1 29.54 168 VAL A O 1
ATOM 1379 N N . GLN A 1 169 ? 23.595 62.875 80.951 1 29.08 169 GLN A N 1
ATOM 1380 C CA . GLN A 1 169 ? 23.805 63.17 82.381 1 29.58 169 GLN A CA 1
ATOM 1381 C C . GLN A 1 169 ? 22.471 63.333 83.106 1 29.76 169 GLN A C 1
ATOM 1382 O O . GLN A 1 169 ? 22.299 62.794 84.217 1 30.76 169 GLN A O 1
ATOM 1388 N N . GLY A 1 170 ? 21.532 64.02 82.463 1 28.55 170 GLY A N 1
ATOM 1389 C CA . GLY A 1 170 ? 20.185 64.221 82.976 1 28.76 170 GLY A CA 1
ATOM 1390 C C . GLY A 1 170 ? 19.43 62.903 83.122 1 29.21 170 GLY A C 1
ATOM 1391 O O . GLY A 1 170 ? 18.82 62.647 84.165 1 30.02 170 GLY A O 1
ATOM 1392 N N . LEU A 1 171 ? 19.492 62.043 82.091 1 27.81 171 LEU A N 1
ATOM 1393 C CA . LEU A 1 171 ? 18.789 60.747 82.15 1 27.75 171 LEU A CA 1
ATOM 1394 C C . LEU A 1 171 ? 19.352 59.874 83.274 1 29.24 171 LEU A C 1
ATOM 1395 O O . LEU A 1 171 ? 18.576 59.299 84.026 1 29.75 171 LEU A O 1
ATOM 1400 N N . VAL A 1 172 ? 20.682 59.781 83.398 1 30.05 172 VAL A N 1
ATOM 1401 C CA . VAL A 1 172 ? 21.32 58.937 84.406 1 32.21 172 VAL A CA 1
ATOM 1402 C C . VAL A 1 172 ? 20.936 59.369 85.839 1 33.26 172 VAL A C 1
ATOM 1403 O O . VAL A 1 172 ? 20.781 58.508 86.708 1 34.19 172 VAL A O 1
ATOM 1407 N N . GLN A 1 173 ? 20.657 60.659 86.052 1 32.18 173 GLN A N 1
ATOM 1408 C CA . GLN A 1 173 ? 20.257 61.197 87.363 1 33.34 173 GLN A CA 1
ATOM 1409 C C . GLN A 1 173 ? 18.787 61.011 87.694 1 32.78 173 GLN A C 1
ATOM 1410 O O . GLN A 1 173 ? 18.384 61.337 88.812 1 33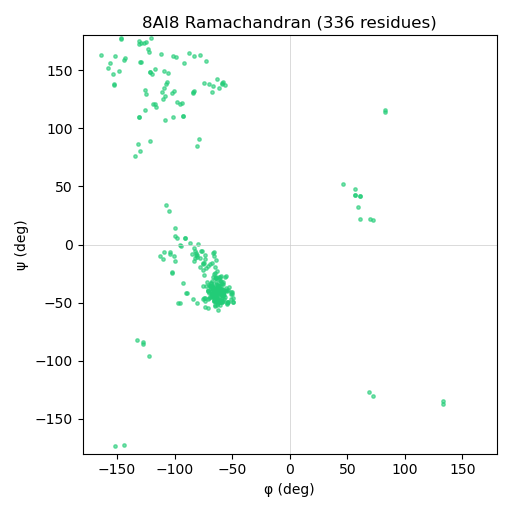.74 173 GLN A O 1
ATOM 1416 N N . ARG A 1 174 ? 17.959 60.559 86.736 1 30.35 174 ARG A N 1
ATOM 1417 C CA . ARG A 1 174 ? 16.535 60.385 86.985 1 29.79 174 ARG A CA 1
ATOM 1418 C C . ARG A 1 174 ? 16.338 59.258 87.998 1 30.81 174 ARG A C 1
ATOM 1419 O O . ARG A 1 174 ? 17.014 58.235 87.909 1 30.42 174 ARG A O 1
ATOM 1427 N N . PRO A 1 175 ? 15.437 59.462 88.975 1 32.77 175 PRO A N 1
ATOM 1428 C CA . PRO A 1 175 ? 15.202 58.419 89.994 1 33.38 175 PRO A CA 1
ATOM 1429 C C . PRO A 1 175 ? 14.831 57.054 89.393 1 33.08 175 PRO A C 1
ATOM 1430 O O . PRO A 1 175 ? 15.334 56.03 89.862 1 33.43 175 PRO A O 1
ATOM 1434 N N . ALA A 1 176 ? 14.014 57.035 88.321 1 32.07 176 ALA A N 1
ATOM 1435 C CA . ALA A 1 176 ? 13.634 55.766 87.687 1 31.34 176 ALA A CA 1
ATOM 1436 C C . ALA A 1 176 ? 14.802 55.079 87.007 1 31.19 176 ALA A C 1
ATOM 1437 O O . ALA A 1 176 ? 14.841 53.846 86.954 1 31.39 176 ALA A O 1
ATOM 1439 N N . PHE A 1 177 ? 15.772 55.86 86.478 1 30.17 177 PHE A N 1
ATOM 1440 C CA . PHE A 1 177 ? 16.977 55.285 85.893 1 29.97 177 PHE A CA 1
ATOM 1441 C C . PHE A 1 177 ? 17.821 54.695 87.025 1 31.35 177 PHE A C 1
ATOM 1442 O O . PHE A 1 177 ? 18.33 53.584 86.902 1 31.14 177 PHE A O 1
ATOM 1450 N N . GLN A 1 178 ? 17.987 55.451 88.127 1 32.55 178 GLN A N 1
ATOM 1451 C CA . GLN A 1 178 ? 18.771 54.977 89.266 1 34.38 178 GLN A CA 1
ATOM 1452 C C . GLN A 1 178 ? 18.177 53.701 89.876 1 36.11 178 GLN A C 1
ATOM 1453 O O . GLN A 1 178 ? 18.923 52.799 90.244 1 37.67 178 GLN A O 1
ATOM 1459 N N . ALA A 1 179 ? 16.854 53.585 89.892 1 36.33 179 ALA A N 1
ATOM 1460 C CA . ALA A 1 179 ? 16.19 52.381 90.415 1 37.06 179 ALA A CA 1
ATOM 1461 C C . ALA A 1 179 ? 16.311 51.162 89.483 1 37.95 179 ALA A C 1
ATOM 1462 O O . ALA A 1 179 ? 15.944 50.055 89.881 1 38.82 179 ALA A O 1
ATOM 1464 N N . SER A 1 180 ? 16.815 51.346 88.258 1 36.8 180 SER A N 1
ATOM 1465 C CA . SER A 1 180 ? 16.882 50.279 87.27 1 37.08 180 SER A CA 1
ATOM 1466 C C . SER A 1 180 ? 18.289 50.095 86.669 1 39.34 180 SER A C 1
ATOM 1467 O O . SER A 1 180 ? 19.026 49.252 87.161 1 40.26 180 SER A O 1
ATOM 1470 N N . ILE A 1 181 ? 18.686 50.875 85.624 1 40.34 181 ILE A N 1
ATOM 1471 C CA . ILE A 1 181 ? 20.003 50.714 85.015 1 42.17 181 ILE A CA 1
ATOM 1472 C C . ILE A 1 181 ? 21.12 51.111 85.979 1 45.25 181 ILE A C 1
ATOM 1473 O O . ILE A 1 181 ? 22.131 50.416 86.073 1 45.59 181 ILE A O 1
ATOM 1478 N N . GLY A 1 182 ? 20.915 52.204 86.704 1 47.23 182 GLY A N 1
ATOM 1479 C CA . GLY A 1 182 ? 21.906 52.712 87.645 1 49.74 182 GLY A CA 1
ATOM 1480 C C . GLY A 1 182 ? 22.005 51.952 88.952 1 52.37 182 GLY A C 1
ATOM 1481 O O . GLY A 1 182 ? 22.895 52.238 89.754 1 53.16 182 GLY A O 1
ATOM 1482 N N . ALA A 1 183 ? 21.109 50.969 89.188 1 53.71 183 ALA A N 1
ATOM 1483 C CA . ALA A 1 183 ? 21.112 50.188 90.432 1 55.18 183 ALA A CA 1
ATOM 1484 C C . ALA A 1 183 ? 22.316 49.255 90.558 1 56.52 183 ALA A C 1
ATOM 1485 O O . ALA A 1 183 ? 22.943 48.906 89.559 1 57.31 183 ALA A O 1
ATOM 1487 N N . MET B 1 1 ? 0.09 61.178 46.78 1 38.86 1 MET B N 1
ATOM 1488 C CA . MET B 1 1 ? 0.416 59.766 47.002 1 38.41 1 MET B CA 1
ATOM 1489 C C . MET B 1 1 ? 1.695 59.645 47.857 1 35.54 1 MET B C 1
ATOM 1490 O O . MET B 1 1 ? 2.415 60.627 48.026 1 36.14 1 MET B O 1
ATOM 1495 N N . ILE B 1 2 ? 2.01 58.431 48.333 1 33.45 2 ILE B N 1
ATOM 1496 C CA . ILE B 1 2 ? 3.232 58.173 49.091 1 31.91 2 ILE B CA 1
ATOM 1497 C C . ILE B 1 2 ? 4.441 58.482 48.2 1 28.27 2 ILE B C 1
ATOM 1498 O O . ILE B 1 2 ? 4.451 58.07 47.039 1 27.42 2 ILE B O 1
ATOM 1503 N N . LYS B 1 3 ? 5.449 59.186 48.732 1 25.89 3 LYS B N 1
ATOM 1504 C CA . LYS B 1 3 ? 6.715 59.371 48.051 1 24.18 3 LYS B CA 1
ATOM 1505 C C . LYS B 1 3 ? 7.713 58.504 48.823 1 22.89 3 LYS B C 1
ATOM 1506 O O . LYS B 1 3 ? 7.805 58.646 50.035 1 22.93 3 LYS B O 1
ATOM 1512 N N . LEU B 1 4 ? 8.437 57.644 48.141 1 21.48 4 LEU B N 1
ATOM 1513 C CA . LEU B 1 4 ? 9.45 56.783 48.76 1 21.95 4 LEU B CA 1
ATOM 1514 C C . LEU B 1 4 ? 10.834 57.265 48.299 1 21.48 4 LEU B C 1
ATOM 1515 O O . LEU B 1 4 ? 11.098 57.319 47.1 1 22.4 4 LEU B O 1
ATOM 1520 N N . TYR B 1 5 ? 11.725 57.563 49.254 1 20.96 5 TYR B N 1
ATOM 1521 C CA . TYR B 1 5 ? 13.089 58.019 48.982 1 21.76 5 TYR B CA 1
ATOM 1522 C C . TYR B 1 5 ? 13.961 56.798 49.098 1 22.73 5 TYR B C 1
ATOM 1523 O O . TYR B 1 5 ? 13.929 56.101 50.123 1 23.15 5 TYR B O 1
ATOM 1532 N N . GLY B 1 6 ? 14.677 56.503 48.037 1 22.65 6 GLY B N 1
ATOM 1533 C CA . GLY B 1 6 ? 15.546 55.336 48.025 1 24.23 6 GLY B CA 1
ATOM 1534 C C . GLY B 1 6 ? 16.732 55.498 47.108 1 26.14 6 GLY B C 1
ATOM 1535 O O . GLY B 1 6 ? 16.957 56.565 46.567 1 26.77 6 GLY B O 1
ATOM 1536 N N . ALA B 1 7 ? 17.484 54.441 46.935 1 27.42 7 ALA B N 1
ATOM 1537 C CA . ALA B 1 7 ? 18.684 54.447 46.097 1 30.78 7 ALA B CA 1
ATOM 1538 C C . ALA B 1 7 ? 18.865 53.036 45.582 1 35.3 7 ALA B C 1
ATOM 1539 O O . ALA B 1 7 ? 18.318 52.091 46.174 1 35.26 7 ALA B O 1
ATOM 1541 N N . PRO B 1 8 ? 19.669 52.85 44.512 1 38.56 8 PRO B N 1
ATOM 1542 C CA . PRO B 1 8 ? 19.859 51.494 43.974 1 40.73 8 PRO B CA 1
ATOM 1543 C C . PRO B 1 8 ? 20.422 50.518 44.989 1 42.56 8 PRO B C 1
ATOM 1544 O O . PRO B 1 8 ? 21.298 50.867 45.773 1 42.94 8 PRO B O 1
ATOM 1548 N N . GLN B 1 9 ? 19.879 49.294 44.987 1 44.2 9 GLN B N 1
ATOM 1549 C CA . GLN B 1 9 ? 20.224 48.187 45.883 1 45.72 9 GLN B CA 1
ATOM 1550 C C . GLN B 1 9 ? 20.307 48.629 47.346 1 44.79 9 GLN B C 1
ATOM 1551 O O . GLN B 1 9 ? 21.301 48.397 48.031 1 46.68 9 GLN B O 1
ATOM 1557 N N . SER B 1 10 ? 19.25 49.293 47.816 1 41.64 10 SER B N 1
ATOM 1558 C CA . SER B 1 10 ? 19.157 49.742 49.202 1 38.55 10 SER B CA 1
ATOM 1559 C C . SER B 1 10 ? 17.91 49.076 49.826 1 35.68 10 SER B C 1
ATOM 1560 O O . SER B 1 10 ? 17.13 48.425 49.11 1 35.31 10 SER B O 1
ATOM 1563 N N . ARG B 1 11 ? 17.662 49.314 51.121 1 32.9 11 ARG B N 1
ATOM 1564 C CA . ARG B 1 11 ? 16.463 48.776 51.755 1 32.19 11 ARG B CA 1
ATOM 1565 C C . ARG B 1 11 ? 15.174 49.36 51.25 1 30.29 11 ARG B C 1
ATOM 1566 O O . ARG B 1 11 ? 14.113 48.852 51.604 1 30.01 11 ARG B O 1
ATOM 1574 N N . ALA B 1 12 ? 15.222 50.418 50.379 1 28.2 12 ALA B N 1
ATOM 1575 C CA . ALA B 1 12 ? 13.97 50.941 49.82 1 27.02 12 ALA B CA 1
ATOM 1576 C C . ALA B 1 12 ? 13.238 49.838 49.023 1 25.12 12 ALA B C 1
ATOM 1577 O O . ALA B 1 12 ? 12.016 49.867 48.965 1 24.77 12 ALA B O 1
ATOM 1579 N N . SER B 1 13 ? 13.983 48.84 48.461 1 24.22 13 SER B N 1
ATOM 1580 C CA . SER B 1 13 ? 13.388 47.717 47.717 1 25.68 13 SER B CA 1
ATOM 1581 C C . SER B 1 13 ? 12.432 46.909 48.59 1 24.81 13 SER B C 1
ATOM 1582 O O . SER B 1 13 ? 11.463 46.355 48.074 1 25.08 13 SER B O 1
ATOM 1585 N N . ILE B 1 14 ? 12.706 46.836 49.903 1 23.82 14 ILE B N 1
ATOM 1586 C CA . ILE B 1 14 ? 11.815 46.113 50.825 1 24.08 14 ILE B CA 1
ATOM 1587 C C . ILE B 1 14 ? 10.464 46.859 50.895 1 23.03 14 ILE B C 1
ATOM 1588 O O . ILE B 1 14 ? 9.401 46.23 50.882 1 23.14 14 ILE B O 1
ATOM 1593 N N . ILE B 1 15 ? 10.503 48.207 50.902 1 22 15 ILE B N 1
ATOM 1594 C CA . ILE B 1 15 ? 9.273 48.99 50.919 1 21.69 15 ILE B CA 1
ATOM 1595 C C . ILE B 1 15 ? 8.545 48.823 49.575 1 21.98 15 ILE B C 1
ATOM 1596 O O . ILE B 1 15 ? 7.321 48.707 49.56 1 22.89 15 ILE B O 1
ATOM 1601 N N . GLN B 1 16 ? 9.29 48.81 48.467 1 21.38 16 GLN B N 1
ATOM 1602 C CA . GLN B 1 16 ? 8.68 48.605 47.145 1 21.71 16 GLN B CA 1
ATOM 1603 C C . GLN B 1 16 ? 7.977 47.252 47.069 1 23.52 16 GLN B C 1
ATOM 1604 O O . GLN B 1 16 ? 6.893 47.162 46.504 1 23.67 16 GLN B O 1
ATOM 1610 N N . TRP B 1 17 ? 8.546 46.218 47.728 1 23.43 17 TRP B N 1
ATOM 1611 C CA . TRP B 1 17 ? 7.891 44.913 47.727 1 24.31 17 TRP B CA 1
ATOM 1612 C C . TRP B 1 17 ? 6.541 45.003 48.438 1 23.87 17 TRP B C 1
ATOM 1613 O O . TRP B 1 17 ? 5.521 44.565 47.873 1 25.35 17 TRP B O 1
ATOM 1624 N N . TYR B 1 18 ? 6.504 45.619 49.628 1 22.74 18 TYR B N 1
ATOM 1625 C CA . TYR B 1 18 ? 5.251 45.737 50.359 1 22.95 18 TYR B CA 1
ATOM 1626 C C . TYR B 1 18 ? 4.245 46.621 49.598 1 23.74 18 TYR B C 1
ATOM 1627 O O . TYR B 1 18 ? 3.074 46.272 49.536 1 24.34 18 TYR B O 1
ATOM 1636 N N . LEU B 1 19 ? 4.711 47.708 48.937 1 23.19 19 LEU B N 1
ATOM 1637 C CA . LEU B 1 19 ? 3.797 48.535 48.123 1 24.06 19 LEU B CA 1
ATOM 1638 C C . LEU B 1 19 ? 3.194 47.71 46.982 1 24.65 19 LEU B C 1
ATOM 1639 O O . LEU B 1 19 ? 2.005 47.872 46.676 1 25.87 19 LEU B O 1
ATOM 1644 N N . GLU B 1 20 ? 3.988 46.806 46.384 1 24.61 20 GLU B N 1
ATOM 1645 C CA . GLU B 1 20 ? 3.523 45.907 45.326 1 25.89 20 GLU B CA 1
ATOM 1646 C C . GLU B 1 20 ? 2.484 44.944 45.903 1 27.27 20 GLU B C 1
ATOM 1647 O O . GLU B 1 20 ? 1.431 44.735 45.299 1 28.09 20 GLU B O 1
ATOM 1653 N N . GLU B 1 21 ? 2.742 44.402 47.101 1 26.22 21 GLU B N 1
ATOM 1654 C CA . GLU B 1 21 ? 1.787 43.497 47.759 1 26.15 21 GLU B CA 1
ATOM 1655 C C . GLU B 1 21 ? 0.458 44.182 48.041 1 27.75 21 GLU B C 1
ATOM 1656 O O . GLU B 1 21 ? -0.603 43.577 47.868 1 29 21 GLU B O 1
ATOM 1662 N N . LEU B 1 22 ? 0.502 45.439 48.489 1 27.19 22 LEU B N 1
ATOM 1663 C CA . LEU B 1 22 ? -0.693 46.213 48.797 1 28.01 22 LEU B CA 1
ATOM 1664 C C . LEU B 1 22 ? -1.362 46.821 47.554 1 28.67 22 LEU B C 1
ATOM 1665 O O . LEU B 1 22 ? -2.418 47.446 47.709 1 29.7 22 LEU B O 1
ATOM 1670 N N . SER B 1 23 ? -0.712 46.746 46.385 1 28.57 23 SER B N 1
ATOM 1671 C CA . SER B 1 23 ? -1.203 47.35 45.133 1 29.65 23 SER B CA 1
ATOM 1672 C C . SER B 1 23 ? -1.431 48.849 45.323 1 29.61 23 SER B C 1
ATOM 1673 O O . SER B 1 23 ? -2.521 49.368 45.021 1 30.9 23 SER B O 1
ATOM 1676 N N . LEU B 1 24 ? -0.439 49.542 45.913 1 27.36 24 LEU B N 1
ATOM 1677 C CA . LEU B 1 24 ? -0.588 50.979 46.168 1 26.91 24 LEU B CA 1
ATOM 1678 C C . LEU B 1 24 ? 0.321 51.753 45.239 1 25.83 24 LEU B C 1
ATOM 1679 O O . LEU B 1 24 ? 1.483 51.384 45.06 1 25.15 24 LEU B O 1
ATOM 1684 N N . PRO B 1 25 ? -0.192 52.823 44.611 1 25.4 25 PRO B N 1
ATOM 1685 C CA . PRO B 1 25 ? 0.699 53.653 43.794 1 24.72 25 PRO B CA 1
ATOM 1686 C C . PRO B 1 25 ? 1.619 54.471 44.709 1 23.8 25 PRO B C 1
ATOM 1687 O O . PRO B 1 25 ? 1.303 54.755 45.876 1 23.28 25 PRO B O 1
ATOM 1691 N N . TYR B 1 26 ? 2.743 54.906 44.145 1 23.57 26 TYR B N 1
ATOM 1692 C CA . TYR B 1 26 ? 3.681 55.74 44.895 1 22.72 26 TYR B CA 1
ATOM 1693 C C . TYR B 1 26 ? 4.647 56.397 43.914 1 22.84 26 TYR B C 1
ATOM 1694 O O . TYR B 1 26 ? 4.779 55.958 42.774 1 22.87 26 TYR B O 1
ATOM 1703 N N . GLU B 1 27 ? 5.326 57.441 44.378 1 23.14 27 GLU B N 1
ATOM 1704 C CA . GLU B 1 27 ? 6.369 58.08 43.593 1 22.73 27 GLU B CA 1
ATOM 1705 C C . GLU B 1 27 ? 7.712 57.599 44.156 1 23.08 27 GLU B C 1
ATOM 1706 O O . GLU B 1 27 ? 7.895 57.642 45.376 1 23.53 27 GLU B O 1
ATOM 1712 N N . PHE B 1 28 ? 8.62 57.145 43.295 1 22.4 28 PHE B N 1
ATOM 1713 C CA . PHE B 1 28 ? 9.967 56.775 43.729 1 23.36 28 PHE B CA 1
ATOM 1714 C C . PHE B 1 28 ? 10.887 57.975 43.509 1 23.91 28 PHE B C 1
ATOM 1715 O O . PHE B 1 28 ? 11.045 58.444 42.362 1 23.32 28 PHE B O 1
ATOM 1723 N N . VAL B 1 29 ? 11.509 58.458 44.589 1 23.62 29 VAL B N 1
ATOM 1724 C CA . VAL B 1 29 ? 12.461 59.57 44.538 1 24.34 29 VAL B CA 1
ATOM 1725 C C . VAL B 1 29 ? 13.87 59.036 44.782 1 25.07 29 VAL B C 1
ATOM 1726 O O . VAL B 1 29 ? 14.223 58.695 45.926 1 24.43 29 VAL B O 1
ATOM 1730 N N . ASN B 1 30 ? 14.69 58.983 43.725 1 25.27 30 ASN B N 1
ATOM 1731 C CA . ASN B 1 30 ? 16.067 58.527 43.89 1 26.15 30 ASN B CA 1
ATOM 1732 C C . ASN B 1 30 ? 16.877 59.561 44.673 1 26.14 30 ASN B C 1
ATOM 1733 O O . ASN B 1 30 ? 16.696 60.779 44.51 1 25.98 30 ASN B O 1
ATOM 1738 N N . VAL B 1 31 ? 17.715 59.06 45.596 1 25.02 31 VAL B N 1
ATOM 1739 C CA . VAL B 1 31 ? 18.607 59.903 46.39 1 24.75 31 VAL B CA 1
ATOM 1740 C C . VAL B 1 31 ? 19.997 59.427 46.019 1 25.46 31 VAL B C 1
ATOM 1741 O O . VAL B 1 31 ? 20.303 58.237 46.137 1 25.83 31 VAL B O 1
ATOM 1745 N N . ASN B 1 32 ? 20.827 60.341 45.488 1 25.76 32 ASN B N 1
ATOM 1746 C CA . ASN B 1 32 ? 22.142 59.971 44.996 1 26.46 32 ASN B CA 1
ATOM 1747 C C . ASN B 1 32 ? 23.156 59.843 46.121 1 26.65 32 ASN B C 1
ATOM 1748 O O . ASN B 1 32 ? 23.89 60.793 46.397 1 26.51 32 ASN B O 1
ATOM 1753 N N . LEU B 1 33 ? 23.196 58.669 46.761 1 26.85 33 LEU B N 1
ATOM 1754 C CA . LEU B 1 33 ? 24.123 58.399 47.863 1 27.73 33 LEU B CA 1
ATOM 1755 C C . LEU B 1 33 ? 25.577 58.492 47.415 1 29.69 33 LEU B C 1
ATOM 1756 O O . LEU B 1 33 ? 26.408 59 48.167 1 29.4 33 LEU B O 1
ATOM 1761 N N . LYS B 1 34 ? 25.897 58.009 46.191 1 30.42 34 LYS B N 1
ATOM 1762 C CA . LYS B 1 34 ? 27.285 58.046 45.723 1 31.42 34 LYS B CA 1
ATOM 1763 C C . LYS B 1 34 ? 27.833 59.463 45.642 1 31.19 34 LYS B C 1
ATOM 1764 O O . LYS B 1 34 ? 29.021 59.67 45.872 1 32.5 34 LYS B O 1
ATOM 1770 N N . GLU B 1 35 ? 26.973 60.439 45.357 1 29.65 35 GLU B N 1
ATOM 1771 C CA A GLU B 1 35 ? 27.362 61.844 45.276 0.51 30.22 35 GLU B CA 1
ATOM 1772 C CA B GLU B 1 35 ? 27.387 61.828 45.288 0.49 30.1 35 GLU B CA 1
ATOM 1773 C C . GLU B 1 35 ? 27.041 62.64 46.551 1 29.91 35 GLU B C 1
ATOM 1774 O O . GLU B 1 35 ? 27.13 63.858 46.53 1 31.05 35 GLU B O 1
ATOM 1785 N N . GLY B 1 36 ? 26.636 61.96 47.639 1 28.16 36 GLY B N 1
ATOM 1786 C CA . GLY B 1 36 ? 26.334 62.608 48.917 1 27.27 36 GLY B CA 1
ATOM 1787 C C . GLY B 1 36 ? 25.07 63.431 49.033 1 26.47 36 GLY B C 1
ATOM 1788 O O . GLY B 1 36 ? 24.961 64.259 49.937 1 27.62 36 GLY B O 1
ATOM 1789 N N . GLU B 1 37 ? 24.067 63.205 48.162 1 24.58 37 GLU B N 1
ATOM 1790 C CA . GLU B 1 37 ? 22.81 63.946 48.231 1 23.63 37 GLU B CA 1
ATOM 1791 C C . GLU B 1 37 ? 22.117 63.761 49.604 1 24.01 37 GLU B C 1
ATOM 1792 O O . GLU B 1 37 ? 21.471 64.69 50.114 1 24.36 37 GLU B O 1
ATOM 1798 N N . HIS B 1 38 ? 22.269 62.571 50.184 1 23.48 38 HIS B N 1
ATOM 1799 C CA . HIS B 1 38 ? 21.637 62.238 51.492 1 23.85 38 HIS B CA 1
ATOM 1800 C C . HIS B 1 38 ? 22.226 63.029 52.668 1 25.24 38 HIS B C 1
ATOM 1801 O O . HIS B 1 38 ? 21.629 63.071 53.75 1 25.34 38 HIS B O 1
ATOM 1808 N N . ARG B 1 39 ? 23.408 63.639 52.456 1 25.4 39 ARG B N 1
ATOM 1809 C CA . ARG B 1 39 ? 24.093 64.406 53.495 1 26.35 39 ARG B CA 1
ATOM 1810 C C . ARG B 1 39 ? 23.851 65.917 53.379 1 28 39 ARG B C 1
ATOM 1811 O O . ARG B 1 39 ? 24.461 66.676 54.115 1 28.75 39 ARG B O 1
ATOM 1819 N N . GLN B 1 40 ? 22.987 66.364 52.459 1 28.11 40 GLN B N 1
ATOM 1820 C CA . GLN B 1 40 ? 22.712 67.782 52.272 1 28.98 40 GLN B CA 1
ATOM 1821 C C . GLN B 1 40 ? 21.425 68.189 52.977 1 29.44 40 GLN B C 1
ATOM 1822 O O . GLN B 1 40 ? 20.58 67.335 53.286 1 28.77 40 GLN B O 1
ATOM 1828 N N . ALA B 1 41 ? 21.258 69.498 53.218 1 29.89 41 ALA B N 1
ATOM 1829 C CA . ALA B 1 41 ? 20.089 70.015 53.922 1 31.09 41 ALA B CA 1
ATOM 1830 C C . ALA B 1 41 ? 18.732 69.512 53.41 1 30.78 41 ALA B C 1
ATOM 1831 O O . ALA B 1 41 ? 17.92 69.153 54.275 1 31.01 41 ALA B O 1
ATOM 1833 N N . PRO B 1 42 ? 18.42 69.476 52.088 1 29.96 42 PRO B N 1
ATOM 1834 C CA . PRO B 1 42 ? 17.079 69.021 51.682 1 29.46 42 PRO B CA 1
ATOM 1835 C C . PRO B 1 42 ? 16.749 67.593 52.155 1 28.12 42 PRO B C 1
ATOM 1836 O O . PRO B 1 42 ? 15.657 67.39 52.699 1 28.29 42 PRO B O 1
ATOM 1840 N N . TYR B 1 43 ? 17.67 66.632 51.981 1 26.17 43 TYR B N 1
ATOM 1841 C CA . TYR B 1 43 ? 17.373 65.261 52.437 1 25.42 43 TYR B CA 1
ATOM 1842 C C . TYR B 1 43 ? 17.414 65.167 53.966 1 25.58 43 TYR B C 1
ATOM 1843 O O . TYR B 1 43 ? 16.615 64.428 54.573 1 25.09 43 TYR B O 1
ATOM 1852 N N . LEU B 1 44 ? 18.326 65.915 54.605 1 25.05 44 LEU B N 1
ATOM 1853 C CA . LEU B 1 44 ? 18.397 65.893 56.085 1 26.02 44 LEU B CA 1
ATOM 1854 C C . LEU B 1 44 ? 17.137 66.453 56.739 1 27.26 44 LEU B C 1
ATOM 1855 O O . LEU B 1 44 ? 16.853 66.125 57.896 1 28 44 LEU B O 1
ATOM 1860 N N . ALA B 1 45 ? 16.332 67.231 55.994 1 26.82 45 ALA B N 1
ATOM 1861 C CA . ALA B 1 45 ? 15.041 67.709 56.489 1 28.13 45 ALA B CA 1
ATOM 1862 C C . ALA B 1 45 ? 13.976 66.567 56.474 1 28.39 45 ALA B C 1
ATOM 1863 O O . ALA B 1 45 ? 12.915 66.712 57.085 1 30.01 45 ALA B O 1
ATOM 1865 N N . ILE B 1 46 ? 14.23 65.477 55.737 1 26.89 46 ILE B N 1
ATOM 1866 C CA . ILE B 1 46 ? 13.349 64.311 55.656 1 26.22 46 ILE B CA 1
ATOM 1867 C C . ILE B 1 46 ? 13.824 63.265 56.67 1 25.35 46 ILE B C 1
ATOM 1868 O O . ILE B 1 46 ? 13.009 62.776 57.461 1 26.63 46 ILE B O 1
ATOM 1873 N N . ASN B 1 47 ? 15.122 62.94 56.663 1 22.93 47 ASN B N 1
ATOM 1874 C CA . ASN B 1 47 ? 15.719 62.046 57.669 1 22.67 47 ASN B CA 1
ATOM 1875 C C . ASN B 1 47 ? 16.978 62.761 58.169 1 23.19 47 ASN B C 1
ATOM 1876 O O . ASN B 1 47 ? 17.967 62.832 57.443 1 22.62 47 ASN B O 1
ATOM 1881 N N . PRO B 1 48 ? 16.975 63.253 59.417 1 24.04 48 PRO B N 1
ATOM 1882 C CA . PRO B 1 48 ? 18.156 63.978 59.928 1 24.64 48 PRO B CA 1
ATOM 1883 C C . PRO B 1 48 ? 19.401 63.121 60.088 1 23.87 48 PRO B C 1
ATOM 1884 O O . PRO B 1 48 ? 20.478 63.656 60.31 1 25.3 48 PRO B O 1
ATOM 1888 N N . PHE B 1 49 ? 19.264 61.793 59.958 1 22.32 49 PHE B N 1
ATOM 1889 C CA . PHE B 1 49 ? 20.368 60.849 59.987 1 23.05 49 PHE B CA 1
ATOM 1890 C C . PHE B 1 49 ? 20.897 60.478 58.576 1 24.07 49 PHE B C 1
ATOM 1891 O O . PHE B 1 49 ? 21.841 59.697 58.463 1 24.89 49 PHE B O 1
ATOM 1899 N N . GLY B 1 50 ? 20.292 61.047 57.536 1 24.28 50 GLY B N 1
ATOM 1900 C CA . GLY B 1 50 ? 20.75 60.878 56.168 1 24.8 50 GLY B CA 1
ATOM 1901 C C . GLY B 1 50 ? 20.738 59.45 55.688 1 25.35 50 GLY B C 1
ATOM 1902 O O . GLY B 1 50 ? 21.676 59.017 55.012 1 26.89 50 GLY B O 1
ATOM 1903 N N . LYS B 1 51 ? 19.679 58.703 56.034 1 23.54 51 LYS B N 1
ATOM 1904 C CA . LYS B 1 51 ? 19.561 57.325 55.57 1 23.32 51 LYS B CA 1
ATOM 1905 C C . LYS B 1 51 ? 18.285 57.123 54.768 1 22.75 51 LYS B C 1
ATOM 1906 O O . LYS B 1 51 ? 17.277 57.778 55.024 1 22.46 51 LYS B O 1
ATOM 1912 N N . VAL B 1 52 ? 18.35 56.21 53.799 1 21.86 52 VAL B N 1
ATOM 1913 C CA . VAL B 1 52 ? 17.184 55.767 53.031 1 22.3 52 VAL B CA 1
ATOM 1914 C C . VAL B 1 52 ? 16.881 54.322 53.484 1 22.68 52 VAL B C 1
ATOM 1915 O O . VAL B 1 52 ? 17.793 53.578 53.863 1 23.25 52 VAL B O 1
ATOM 1919 N N . PRO B 1 53 ? 15.613 53.909 53.46 1 22.31 53 PRO B N 1
ATOM 1920 C CA . PRO B 1 53 ? 14.449 54.652 52.963 1 22.07 53 PRO B CA 1
ATOM 1921 C C . PRO B 1 53 ? 13.819 55.638 53.939 1 21.63 53 PRO B C 1
ATOM 1922 O O . PRO B 1 53 ? 13.985 55.591 55.158 1 21.67 53 PRO B O 1
ATOM 1926 N N . ALA B 1 54 ? 13.044 56.531 53.364 1 21.19 54 ALA B N 1
ATOM 1927 C CA . ALA B 1 54 ? 12.14 57.419 54.058 1 21.61 54 ALA B CA 1
ATOM 1928 C C . ALA B 1 54 ? 10.893 57.569 53.175 1 21.67 54 ALA B C 1
ATOM 1929 O O . ALA B 1 54 ? 10.938 57.275 51.973 1 22 54 ALA B O 1
ATOM 1931 N N . ILE B 1 55 ? 9.79 57.999 53.764 1 21.66 55 ILE B N 1
ATOM 1932 C CA . ILE B 1 55 ? 8.592 58.313 52.986 1 22.16 55 ILE B CA 1
ATOM 1933 C C . ILE B 1 55 ? 8.078 59.682 53.37 1 23.68 55 ILE B C 1
ATOM 1934 O O . ILE B 1 55 ? 8.334 60.165 54.472 1 23.29 55 ILE B O 1
ATOM 1939 N N . ALA B 1 56 ? 7.32 60.297 52.452 1 24.22 56 ALA B N 1
ATOM 1940 C CA . ALA B 1 56 ? 6.54 61.492 52.716 1 26.52 56 ALA B CA 1
ATOM 1941 C C . ALA B 1 56 ? 5.122 61.131 52.275 1 28.77 56 ALA B C 1
ATOM 1942 O O . ALA B 1 56 ? 4.944 60.53 51.217 1 29.81 56 ALA B O 1
ATOM 1944 N N . ASP B 1 57 ? 4.128 61.428 53.098 1 29.89 57 ASP B N 1
ATOM 1945 C CA . ASP B 1 57 ? 2.72 61.16 52.803 1 32.7 57 ASP B CA 1
ATOM 1946 C C . ASP B 1 57 ? 2.066 62.498 53.15 1 35.18 57 ASP B C 1
ATOM 1947 O O . ASP B 1 57 ? 1.717 62.734 54.308 1 35.2 57 ASP B O 1
ATOM 1952 N N . GLY B 1 58 ? 2.044 63.407 52.185 1 36.5 58 GLY B N 1
ATOM 1953 C CA . GLY B 1 58 ? 1.582 64.766 52.434 1 37.83 58 GLY B CA 1
ATOM 1954 C C . GLY B 1 58 ? 2.643 65.478 53.249 1 38.65 58 GLY B C 1
ATOM 1955 O O . GLY B 1 58 ? 3.826 65.391 52.921 1 39.23 58 GLY B O 1
ATOM 1956 N N . ASN B 1 59 ? 2.253 66.133 54.349 1 38.92 59 ASN B N 1
ATOM 1957 C CA . ASN B 1 59 ? 3.225 66.807 55.217 1 39.72 59 ASN B CA 1
ATOM 1958 C C . ASN B 1 59 ? 3.928 65.83 56.209 1 37.76 59 ASN B C 1
ATOM 1959 O O . ASN B 1 59 ? 4.86 66.229 56.912 1 39.64 59 ASN B O 1
ATOM 1964 N N . PHE B 1 60 ? 3.484 64.573 56.269 1 33.91 60 PHE B N 1
ATOM 1965 C CA . PHE B 1 60 ? 4.034 63.597 57.201 1 31.03 60 PHE B CA 1
ATOM 1966 C C . PHE B 1 60 ? 5.28 62.964 56.607 1 29.21 60 PHE B C 1
ATOM 1967 O O . PHE B 1 60 ? 5.231 62.532 55.467 1 29.9 60 PHE B O 1
ATOM 1975 N N . HIS B 1 61 ? 6.377 62.902 57.365 1 27.55 61 HIS B N 1
ATOM 1976 C CA . HIS B 1 61 ? 7.608 62.263 56.903 1 27.52 61 HIS B CA 1
ATOM 1977 C C . HIS B 1 61 ? 7.939 61.138 57.904 1 23.82 61 HIS B C 1
ATOM 1978 O O . HIS B 1 61 ? 7.675 61.276 59.11 1 23.97 61 HIS B O 1
ATOM 1985 N N . LEU B 1 62 ? 8.551 60.062 57.413 1 22.29 62 LEU B N 1
ATOM 1986 C CA . LEU B 1 62 ? 8.846 58.913 58.286 1 22.04 62 LEU B CA 1
ATOM 1987 C C . LEU B 1 62 ? 10.06 58.175 57.757 1 21.52 62 LEU B C 1
ATOM 1988 O O . LEU B 1 62 ? 10.177 57.975 56.553 1 22.09 62 LEU B O 1
ATOM 1993 N N . TRP B 1 63 ? 10.967 57.781 58.646 1 20.79 63 TRP B N 1
ATOM 1994 C CA . TRP B 1 63 ? 12.148 57.02 58.234 1 21.22 63 TRP B CA 1
ATOM 1995 C C . TRP B 1 63 ? 12.277 55.751 59.136 1 21.75 63 TRP B C 1
ATOM 1996 O O . TRP B 1 63 ? 11.463 55.572 60.048 1 21.57 63 TRP B O 1
ATOM 2007 N N . GLU B 1 64 ? 13.233 54.872 58.805 1 21.47 64 GLU B N 1
ATOM 2008 C CA . GLU B 1 64 ? 13.452 53.505 59.302 1 20.76 64 GLU B CA 1
ATOM 2009 C C . GLU B 1 64 ? 12.531 52.588 58.509 1 20.79 64 GLU B C 1
ATOM 2010 O O . GLU B 1 64 ? 11.306 52.69 58.6 1 20.7 64 GLU B O 1
ATOM 2016 N N . SER B 1 65 ? 13.106 51.678 57.742 1 20.56 65 SER B N 1
ATOM 2017 C CA . SER B 1 65 ? 12.33 50.751 56.908 1 20.92 65 SER B CA 1
ATOM 2018 C C . SER B 1 65 ? 11.266 49.991 57.722 1 21.29 65 SER B C 1
ATOM 2019 O O . SER B 1 65 ? 10.127 49.88 57.277 1 21.34 65 SER B O 1
ATOM 2022 N N . GLY B 1 66 ? 11.609 49.596 58.957 1 21.32 66 GLY B N 1
ATOM 2023 C CA . GLY B 1 66 ? 10.655 48.873 59.794 1 21.89 66 GLY B CA 1
ATOM 2024 C C . GLY B 1 66 ? 9.443 49.71 60.162 1 22.3 66 GLY B C 1
ATOM 2025 O O . GLY B 1 66 ? 8.321 49.213 60.151 1 22.19 66 GLY B O 1
ATOM 2026 N N . ALA B 1 67 ? 9.659 50.998 60.51 1 21.65 67 ALA B N 1
ATOM 2027 C CA . ALA B 1 67 ? 8.55 51.906 60.854 1 21.9 67 ALA B CA 1
ATOM 2028 C C . ALA B 1 67 ? 7.681 52.193 59.629 1 22.27 67 ALA B C 1
ATOM 2029 O O . ALA B 1 67 ? 6.446 52.274 59.747 1 22.41 67 ALA B O 1
ATOM 2031 N N . ILE B 1 68 ? 8.303 52.291 58.444 1 21.54 68 ILE B N 1
ATOM 2032 C CA . ILE B 1 68 ? 7.542 52.486 57.217 1 22.02 68 ILE B CA 1
ATOM 2033 C C . ILE B 1 68 ? 6.642 51.265 56.958 1 22.95 68 ILE B C 1
ATOM 2034 O O . ILE B 1 68 ? 5.466 51.434 56.66 1 23.62 68 ILE B O 1
ATOM 2039 N N . LEU B 1 69 ? 7.192 50.038 57.081 1 22.74 69 LEU B N 1
ATOM 2040 C CA . LEU B 1 69 ? 6.371 48.823 56.895 1 23.1 69 LEU B CA 1
ATOM 2041 C C . LEU B 1 69 ? 5.191 48.808 57.872 1 23.86 69 LEU B C 1
ATOM 2042 O O . LEU B 1 69 ? 4.063 48.61 57.436 1 24.79 69 LEU B O 1
ATOM 2047 N N . LEU B 1 70 ? 5.44 49.066 59.177 1 23.77 70 LEU B N 1
ATOM 2048 C CA . LEU B 1 70 ? 4.336 49.09 60.155 1 24.7 70 LEU B CA 1
ATOM 2049 C C . LEU B 1 70 ? 3.298 50.154 59.827 1 25.71 70 LEU B C 1
ATOM 2050 O O . LEU B 1 70 ? 2.087 49.917 59.984 1 26.37 70 LEU B O 1
ATOM 2055 N N . TYR B 1 71 ? 3.757 51.323 59.358 1 25.18 71 TYR B N 1
ATOM 2056 C CA . TYR B 1 71 ? 2.848 52.415 59.021 1 26.13 71 TYR B CA 1
ATOM 2057 C C . TYR B 1 71 ? 1.95 52.036 57.845 1 26.25 71 TYR B C 1
ATOM 2058 O O . TYR B 1 71 ? 0.727 52.203 57.924 1 27.09 71 TYR B O 1
ATOM 2067 N N . LEU B 1 72 ? 2.545 51.512 56.767 1 25.86 72 LEU B N 1
ATOM 2068 C CA . LEU B 1 72 ? 1.793 51.101 55.594 1 25.92 72 LEU B CA 1
ATOM 2069 C C . LEU B 1 72 ? 0.813 49.976 55.967 1 27.92 72 LEU B C 1
ATOM 2070 O O . LEU B 1 72 ? -0.332 50.01 55.504 1 28.32 72 LEU B O 1
ATOM 2075 N N . ALA B 1 73 ? 1.242 49.03 56.843 1 28.25 73 ALA B N 1
ATOM 2076 C CA . ALA B 1 73 ? 0.367 47.939 57.276 1 29.37 73 ALA B CA 1
ATOM 2077 C C . ALA B 1 73 ? -0.831 48.454 58.07 1 30.88 73 ALA B C 1
ATOM 2078 O O . ALA B 1 73 ? -1.943 47.99 57.845 1 31.63 73 ALA B O 1
ATOM 2080 N N . GLU B 1 74 ? -0.62 49.424 58.96 1 30.79 74 GLU B N 1
ATOM 2081 C CA . GLU B 1 74 ? -1.694 50.017 59.751 1 33.09 74 GLU B CA 1
ATOM 2082 C C . GLU B 1 74 ? -2.672 50.767 58.85 1 35.33 74 GLU B C 1
ATOM 2083 O O . GLU B 1 74 ? -3.887 50.611 59 1 36.45 74 GLU B O 1
ATOM 2089 N N . LYS B 1 75 ? -2.153 51.575 57.916 1 35.3 75 LYS B N 1
ATOM 2090 C CA . LYS B 1 75 ? -3.003 52.342 57.015 1 36.7 75 LYS B CA 1
ATOM 2091 C C . LYS B 1 75 ? -3.853 51.456 56.13 1 36.9 75 LYS B C 1
ATOM 2092 O O . LYS B 1 75 ? -4.984 51.822 55.813 1 38.19 75 LYS B O 1
ATOM 2098 N N A ALA B 1 76 ? -3.325 50.3 55.726 0.6 36.3 76 ALA B N 1
ATOM 2099 N N B ALA B 1 76 ? -3.305 50.317 55.687 0.4 36.54 76 ALA B N 1
ATOM 2100 C CA A ALA B 1 76 ? -4.071 49.377 54.877 0.6 36.93 76 ALA B CA 1
ATOM 2101 C CA B ALA B 1 76 ? -4.037 49.404 54.807 0.4 37.14 76 ALA B CA 1
ATOM 2102 C C A ALA B 1 76 ? -5.078 48.509 55.66 0.6 37.35 76 ALA B C 1
ATOM 2103 C C B ALA B 1 76 ? -4.942 48.405 55.548 0.4 37.55 76 ALA B C 1
ATOM 2104 O O A ALA B 1 76 ? -5.966 47.92 55.047 0.6 37.59 76 ALA B O 1
ATOM 2105 O O B ALA B 1 76 ? -5.437 47.466 54.921 0.4 37.6 76 ALA B O 1
ATOM 2108 N N A SER B 1 77 ? -4.93 48.408 56.988 0.6 37.26 77 SER B N 1
ATOM 2109 N N B SER B 1 77 ? -5.159 48.609 56.861 0.4 37.51 77 SER B N 1
ATOM 2110 C CA A SER B 1 77 ? -5.796 47.569 57.808 0.6 38.21 77 SER B CA 1
ATOM 2111 C CA B SER B 1 77 ? -5.994 47.768 57.719 0.4 38.47 77 SER B CA 1
ATOM 2112 C C A SER B 1 77 ? -7.271 47.927 57.702 0.6 39.46 77 SER B C 1
ATOM 2113 C C B SER B 1 77 ? -5.689 46.273 57.585 0.4 39.13 77 SER B C 1
ATOM 2114 O O A SER B 1 77 ? -7.643 49.103 57.676 0.6 39.02 77 SER B O 1
ATOM 2115 O O B SER B 1 77 ? -6.595 45.459 57.375 0.4 39.42 77 SER B O 1
ATOM 2120 N N A THR B 1 78 ? -8.097 46.886 57.617 0.6 40.61 78 THR B N 1
ATOM 2121 N N B THR B 1 78 ? -4.405 45.912 57.682 0.4 39.24 78 THR B N 1
ATOM 2122 C CA A THR B 1 78 ? -9.548 46.987 57.495 0.6 42.64 78 THR B CA 1
ATOM 2123 C CA B THR B 1 78 ? -4.001 44.51 57.576 0.4 39.53 78 THR B CA 1
ATOM 2124 C C A THR B 1 78 ? -10.265 46.696 58.817 0.6 44.49 78 THR B C 1
ATOM 2125 C C B THR B 1 78 ? -3.71 43.839 58.938 0.4 39.59 78 THR B C 1
ATOM 2126 O O A THR B 1 78 ? -11.372 47.189 59.035 0.6 45.08 78 THR B O 1
ATOM 2127 O O B THR B 1 78 ? -3.334 42.672 58.978 0.4 39.75 78 THR B O 1
ATOM 2134 N N A ILE B 1 79 ? -9.647 45.9 59.695 0.6 45.19 79 ILE B N 1
ATOM 2135 N N B ILE B 1 79 ? -3.859 44.576 60.04 0.4 39.5 79 ILE B N 1
ATOM 2136 C CA A ILE B 1 79 ? -10.228 45.602 60.994 0.6 46.27 79 ILE B CA 1
ATOM 2137 C CA B ILE B 1 79 ? -3.612 44.086 61.393 0.4 40.01 79 ILE B CA 1
ATOM 2138 C C A ILE B 1 79 ? -9.396 46.294 62.056 0.6 46.56 79 ILE B C 1
ATOM 2139 C C B ILE B 1 79 ? -4.788 44.495 62.282 0.4 40.92 79 ILE B C 1
ATOM 2140 O O A ILE B 1 79 ? -8.171 46.179 62.048 0.6 46.93 79 ILE B O 1
ATOM 2141 O O B ILE B 1 79 ? -5.264 45.625 62.169 0.4 40.99 79 ILE B O 1
ATOM 2150 N N A PRO B 1 80 ? -10.028 47.076 62.946 0.6 46.28 80 PRO B N 1
ATOM 2151 N N B PRO B 1 80 ? -5.265 43.607 63.18 0.4 41.35 80 PRO B N 1
ATOM 2152 C CA A PRO B 1 80 ? -9.258 47.774 63.987 0.6 45.94 80 PRO B CA 1
ATOM 2153 C CA B PRO B 1 80 ? -6.38 43.983 64.066 0.4 41.83 80 PRO B CA 1
ATOM 2154 C C A PRO B 1 80 ? -8.441 46.813 64.851 0.6 45.18 80 PRO B C 1
ATOM 2155 C C B PRO B 1 80 ? -6.089 45.228 64.905 0.4 42.34 80 PRO B C 1
ATOM 2156 O O A PRO B 1 80 ? -8.904 45.724 65.19 0.6 45.46 80 PRO B O 1
ATOM 2157 O O B PRO B 1 80 ? -4.933 45.494 65.235 0.4 42.68 80 PRO B O 1
ATOM 2164 N N A ALA B 1 81 ? -7.194 47.187 65.128 0.6 44.06 81 ALA B N 1
ATOM 2165 N N B ALA B 1 81 ? -7.131 46.005 65.233 0.4 42.16 81 ALA B N 1
ATOM 2166 C CA A ALA B 1 81 ? -6.276 46.359 65.892 0.6 43.32 81 ALA B CA 1
ATOM 2167 C CA B ALA B 1 81 ? -6.968 47.237 66.005 0.4 42.43 81 ALA B CA 1
ATOM 2168 C C A ALA B 1 81 ? -6.043 46.913 67.282 0.6 42.19 81 ALA B C 1
ATOM 2169 C C B ALA B 1 81 ? -6.885 46.995 67.509 0.4 42.25 81 ALA B C 1
ATOM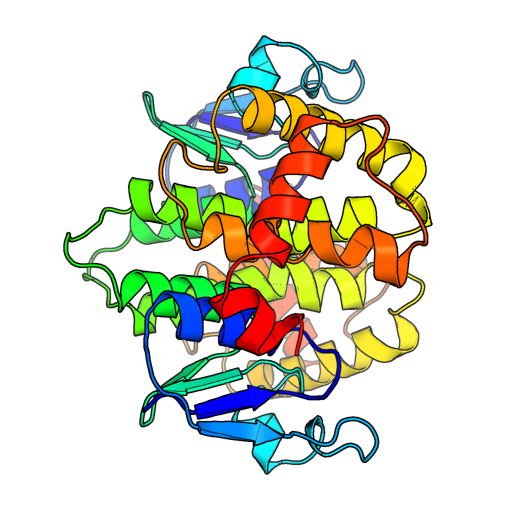 2170 O O A ALA B 1 81 ? -6.087 48.126 67.485 0.6 41.99 81 ALA B O 1
ATOM 2171 O O B ALA B 1 81 ? -7.906 47.057 68.195 0.4 42.63 81 ALA B O 1
ATOM 2174 N N A ASP B 1 82 ? -5.799 46.023 68.247 0.6 41.36 82 ASP B N 1
ATOM 2175 N N B ASP B 1 82 ? -5.671 46.748 68.024 0.4 41.37 82 ASP B N 1
ATOM 2176 C CA A ASP B 1 82 ? -5.507 46.449 69.609 0.6 41.27 82 ASP B CA 1
ATOM 2177 C CA B ASP B 1 82 ? -5.423 46.505 69.447 0.4 41 82 ASP B CA 1
ATOM 2178 C C A ASP B 1 82 ? -3.978 46.494 69.841 0.6 40.08 82 ASP B C 1
ATOM 2179 C C B ASP B 1 82 ? -3.919 46.606 69.762 0.4 40.05 82 ASP B C 1
ATOM 2180 O O A ASP B 1 82 ? -3.211 46.093 68.963 0.6 39.72 82 ASP B O 1
ATOM 2181 O O B ASP B 1 82 ? -3.105 46.323 68.883 0.4 39.89 82 ASP B O 1
ATOM 2190 N N . ALA B 1 83 ? -3.545 46.988 71.007 1 39.27 83 ALA B N 1
ATOM 2191 C CA . ALA B 1 83 ? -2.127 47.088 71.358 1 38.19 83 ALA B CA 1
ATOM 2192 C C . ALA B 1 83 ? -1.404 45.73 71.253 1 36.38 83 ALA B C 1
ATOM 2193 O O . ALA B 1 83 ? -0.29 45.709 70.754 1 35.59 83 ALA B O 1
ATOM 2195 N N . GLN B 1 84 ? -2.062 44.608 71.622 1 34.82 84 GLN B N 1
ATOM 2196 C CA . GLN B 1 84 ? -1.436 43.28 71.553 1 33.58 84 GLN B CA 1
ATOM 2197 C C . GLN B 1 84 ? -1.238 42.761 70.133 1 33.14 84 GLN B C 1
ATOM 2198 O O . GLN B 1 84 ? -0.187 42.179 69.843 1 32.54 84 GLN B O 1
ATOM 2204 N N . ALA B 1 85 ? -2.219 42.983 69.238 1 32.26 85 ALA B N 1
ATOM 2205 C CA . ALA B 1 85 ? -2.091 42.545 67.856 1 31.66 85 ALA B CA 1
ATOM 2206 C C . ALA B 1 85 ? -0.981 43.356 67.179 1 29.67 85 ALA B C 1
ATOM 2207 O O . ALA B 1 85 ? -0.184 42.778 66.447 1 29.6 85 ALA B O 1
ATOM 2209 N N . ARG B 1 86 ? -0.93 44.687 67.429 1 29.22 86 ARG B N 1
ATOM 2210 C CA . ARG B 1 86 ? 0.138 45.522 66.866 1 28.85 86 ARG B CA 1
ATOM 2211 C C . ARG B 1 86 ? 1.485 45.091 67.459 1 26.94 86 ARG B C 1
ATOM 2212 O O . ARG B 1 86 ? 2.47 45.048 66.727 1 27 86 ARG B O 1
ATOM 2220 N N . ALA B 1 87 ? 1.524 44.785 68.767 1 26.39 87 ALA B N 1
ATOM 2221 C CA . ALA B 1 87 ? 2.768 44.374 69.43 1 26.19 87 ALA B CA 1
ATOM 2222 C C . ALA B 1 87 ? 3.394 43.134 68.795 1 25.63 87 ALA B C 1
ATOM 2223 O O . ALA B 1 87 ? 4.619 43.07 68.687 1 25.16 87 ALA B O 1
ATOM 2225 N N . LEU B 1 88 ? 2.581 42.134 68.424 1 25.68 88 LEU B N 1
ATOM 2226 C CA . LEU B 1 88 ? 3.147 40.921 67.813 1 25.87 88 LEU B CA 1
ATOM 2227 C C . LEU B 1 88 ? 3.749 41.248 66.455 1 24.88 88 LEU B C 1
ATOM 2228 O O . LEU B 1 88 ? 4.802 40.716 66.115 1 25.01 88 LEU B O 1
ATOM 2233 N N . VAL B 1 89 ? 3.114 42.167 65.694 1 24.2 89 VAL B N 1
ATOM 2234 C CA . VAL B 1 89 ? 3.71 42.582 64.419 1 24.41 89 VAL B CA 1
ATOM 2235 C C . VAL B 1 89 ? 5.012 43.378 64.68 1 23.6 89 VAL B C 1
ATOM 2236 O O . VAL B 1 89 ? 6.026 43.077 64.057 1 23.63 89 VAL B O 1
ATOM 2240 N N . ASN B 1 90 ? 4.997 44.319 65.636 1 23.78 90 ASN B N 1
ATOM 2241 C CA . ASN B 1 90 ? 6.163 45.137 66.023 1 23.37 90 ASN B CA 1
ATOM 2242 C C . ASN B 1 90 ? 7.326 44.226 66.464 1 23.2 90 ASN B C 1
ATOM 2243 O O . ASN B 1 90 ? 8.477 44.447 66.087 1 22.86 90 ASN B O 1
ATOM 2248 N N . GLN B 1 91 ? 7.009 43.159 67.224 1 22.4 91 GLN B N 1
ATOM 2249 C CA . GLN B 1 91 ? 8.012 42.184 67.678 1 21.94 91 GLN B CA 1
ATOM 2250 C C . GLN B 1 91 ? 8.812 41.631 66.495 1 21.39 91 GLN B C 1
ATOM 2251 O O . GLN B 1 91 ? 10.05 41.664 66.502 1 20.77 91 GLN B O 1
ATOM 2257 N N . TRP B 1 92 ? 8.099 41.198 65.445 1 21.01 92 TRP B N 1
ATOM 2258 C CA . TRP B 1 92 ? 8.768 40.598 64.299 1 21.72 92 TRP B CA 1
ATOM 2259 C C . TRP B 1 92 ? 9.532 41.619 63.468 1 21.41 92 TRP B C 1
ATOM 2260 O O . TRP B 1 92 ? 10.556 41.286 62.898 1 21.53 92 TRP B O 1
ATOM 2271 N N . ILE B 1 93 ? 9.035 42.848 63.401 1 21.97 93 ILE B N 1
ATOM 2272 C CA . ILE B 1 93 ? 9.743 43.899 62.641 1 22.54 93 ILE B CA 1
ATOM 2273 C C . ILE B 1 93 ? 11.023 44.297 63.388 1 21.56 93 ILE B C 1
ATOM 2274 O O . ILE B 1 93 ? 12.072 44.452 62.769 1 21.61 93 ILE B O 1
ATOM 2279 N N . LEU B 1 94 ? 10.961 44.394 64.729 1 22.14 94 LEU B N 1
ATOM 2280 C CA . LEU B 1 94 ? 12.15 44.7 65.526 1 21.98 94 LEU B CA 1
ATOM 2281 C C . LEU B 1 94 ? 13.164 43.552 65.383 1 22.7 94 LEU B C 1
ATOM 2282 O O . LEU B 1 94 ? 14.353 43.795 65.189 1 22.97 94 LEU B O 1
ATOM 2287 N N . PHE B 1 95 ? 12.67 42.292 65.413 1 22.26 95 PHE B N 1
ATOM 2288 C CA . PHE B 1 95 ? 13.488 41.091 65.254 1 21.85 95 PHE B CA 1
ATOM 2289 C C . PHE B 1 95 ? 14.217 41.143 63.897 1 22.15 95 PHE B C 1
ATOM 2290 O O . PHE B 1 95 ? 15.437 41.007 63.841 1 22.93 95 PHE B O 1
ATOM 2298 N N . ALA B 1 96 ? 13.482 41.417 62.819 1 22.45 96 ALA B N 1
ATOM 2299 C CA . ALA B 1 96 ? 14.078 41.462 61.483 1 22.43 96 ALA B CA 1
ATOM 2300 C C . ALA B 1 96 ? 15.176 42.527 61.413 1 22.73 96 ALA B C 1
ATOM 2301 O O . ALA B 1 96 ? 16.238 42.277 60.866 1 23.48 96 ALA B O 1
ATOM 2303 N N . ASN B 1 97 ? 14.931 43.691 62.027 1 22.18 97 ASN B N 1
ATOM 2304 C CA . ASN B 1 97 ? 15.834 44.821 61.943 1 22.73 97 ASN B CA 1
ATOM 2305 C C . ASN B 1 97 ? 17.017 44.786 62.897 1 24.08 97 ASN B C 1
ATOM 2306 O O . ASN B 1 97 ? 17.938 45.593 62.736 1 25.28 97 ASN B O 1
ATOM 2311 N N . SER B 1 98 ? 17.005 43.869 63.883 1 22.88 98 SER B N 1
ATOM 2312 C CA . SER B 1 98 ? 18.083 43.851 64.863 1 22.87 98 SER B CA 1
ATOM 2313 C C . SER B 1 98 ? 18.604 42.431 65.062 1 24.02 98 SER B C 1
ATOM 2314 O O . SER B 1 98 ? 19.54 42.016 64.364 1 24.01 98 SER B O 1
ATOM 2317 N N . THR B 1 99 ? 17.929 41.636 65.898 1 22.54 99 THR B N 1
ATOM 2318 C CA . THR B 1 99 ? 18.362 40.274 66.228 1 22.32 99 THR B CA 1
ATOM 2319 C C . THR B 1 99 ? 18.697 39.415 65.007 1 21.93 99 THR B C 1
ATOM 2320 O O . THR B 1 99 ? 19.783 38.824 64.938 1 22.74 99 THR B O 1
ATOM 2324 N N . LEU B 1 100 ? 17.798 39.391 64.033 1 21.38 100 LEU B N 1
ATOM 2325 C CA . LEU B 1 100 ? 17.998 38.568 62.843 1 21.82 100 LEU B CA 1
ATOM 2326 C C . LEU B 1 100 ? 19.069 39.156 61.915 1 23.33 100 LEU B C 1
ATOM 2327 O O . LEU B 1 100 ? 20.008 38.455 61.572 1 23.54 100 LEU B O 1
ATOM 2332 N N . ALA B 1 101 ? 18.945 40.44 61.514 1 24.51 101 ALA B N 1
ATOM 2333 C CA . ALA B 1 101 ? 19.936 41.043 60.601 1 25.74 101 ALA B CA 1
ATOM 2334 C C . ALA B 1 101 ? 21.342 40.98 61.196 1 26.25 101 ALA B C 1
ATOM 2335 O O . ALA B 1 101 ? 22.29 40.619 60.502 1 26.95 101 ALA B O 1
ATOM 2337 N N . ASN B 1 102 ? 21.471 41.268 62.496 1 25.67 102 ASN B N 1
ATOM 2338 C CA . ASN B 1 102 ? 22.768 41.225 63.166 1 26.59 102 ASN B CA 1
ATOM 2339 C C . ASN B 1 102 ? 23.369 39.824 63.2 1 27.93 102 ASN B C 1
ATOM 2340 O O . ASN B 1 102 ? 24.566 39.664 62.941 1 28.53 102 ASN B O 1
ATOM 2345 N N . GLY B 1 103 ? 22.559 38.837 63.574 1 26.98 103 GLY B N 1
ATOM 2346 C CA . GLY B 1 103 ? 23.029 37.464 63.687 1 27.38 103 GLY B CA 1
ATOM 2347 C C . GLY B 1 103 ? 23.459 36.865 62.369 1 28.89 103 GLY B C 1
ATOM 2348 O O . GLY B 1 103 ? 24.336 35.999 62.338 1 29.37 103 GLY B O 1
ATOM 2349 N N . LEU B 1 104 ? 22.86 37.327 61.273 1 29.38 104 LEU B N 1
ATOM 2350 C CA . LEU B 1 104 ? 23.208 36.81 59.957 1 30.94 104 LEU B CA 1
ATOM 2351 C C . LEU B 1 104 ? 24.344 37.578 59.321 1 33.81 104 LEU B C 1
ATOM 2352 O O . LEU B 1 104 ? 25.191 36.966 58.672 1 34.93 104 LEU B O 1
ATOM 2357 N N . PHE B 1 105 ? 24.345 38.922 59.435 1 34.44 105 PHE B N 1
ATOM 2358 C CA . PHE B 1 105 ? 25.277 39.74 58.664 1 35.95 105 PHE B CA 1
ATOM 2359 C C . PHE B 1 105 ? 26.481 40.329 59.422 1 37.67 105 PHE B C 1
ATOM 2360 O O . PHE B 1 105 ? 27.374 40.875 58.751 1 38.99 105 PHE B O 1
ATOM 2368 N N . ILE B 1 106 ? 26.565 40.19 60.759 1 36.96 106 ILE B N 1
ATOM 2369 C CA . ILE B 1 106 ? 27.745 40.683 61.475 1 37.59 106 ILE B CA 1
ATOM 2370 C C . ILE B 1 106 ? 28.722 39.528 61.58 1 38.83 106 ILE B C 1
ATOM 2371 O O . ILE B 1 106 ? 28.454 38.537 62.257 1 38.13 106 ILE B O 1
ATOM 2376 N N . GLU B 1 107 ? 29.841 39.635 60.857 1 40.17 107 GLU B N 1
ATOM 2377 C CA . GLU B 1 107 ? 30.842 38.572 60.781 1 41.79 107 GLU B CA 1
ATOM 2378 C C . GLU B 1 107 ? 31.311 38.03 62.126 1 41.66 107 GLU B C 1
ATOM 2379 O O . GLU B 1 107 ? 31.459 36.822 62.271 1 42.59 107 GLU B O 1
ATOM 2385 N N . ALA B 1 108 ? 31.519 38.898 63.114 1 41.48 108 ALA B N 1
ATOM 2386 C CA . ALA B 1 108 ? 32.007 38.491 64.435 1 41.45 108 ALA B CA 1
ATOM 2387 C C . ALA B 1 108 ? 31.038 37.612 65.212 1 41.07 108 ALA B C 1
ATOM 2388 O O . ALA B 1 108 ? 31.474 36.854 66.076 1 42.08 108 ALA B O 1
ATOM 2390 N N . VAL B 1 109 ? 29.731 37.715 64.927 1 39.28 109 VAL B N 1
ATOM 2391 C CA . VAL B 1 109 ? 28.744 36.927 65.658 1 38.16 109 VAL B CA 1
ATOM 2392 C C . VAL B 1 109 ? 28.044 35.867 64.81 1 36.94 109 VAL B C 1
ATOM 2393 O O . VAL B 1 109 ? 27.359 35.027 65.379 1 36.29 109 VAL B O 1
ATOM 2397 N N . ARG B 1 110 ? 28.225 35.879 63.477 1 36.67 110 ARG B N 1
ATOM 2398 C CA . ARG B 1 110 ? 27.536 34.959 62.569 1 36.99 110 ARG B CA 1
ATOM 2399 C C . ARG B 1 110 ? 27.699 33.467 62.891 1 37.29 110 ARG B C 1
ATOM 2400 O O . ARG B 1 110 ? 26.698 32.758 62.911 1 36.44 110 ARG B O 1
ATOM 2408 N N . GLU B 1 111 ? 28.935 32.971 63.114 1 37.93 111 GLU B N 1
ATOM 2409 C CA . GLU B 1 111 ? 29.134 31.536 63.384 1 38.93 111 GLU B CA 1
ATOM 2410 C C . GLU B 1 111 ? 28.295 31.006 64.53 1 37.94 111 GLU B C 1
ATOM 2411 O O . GLU B 1 111 ? 27.742 29.915 64.424 1 38.82 111 GLU B O 1
ATOM 2417 N N . LYS B 1 112 ? 28.164 31.782 65.607 1 36.03 112 LYS B N 1
ATOM 2418 C CA . LYS B 1 112 ? 27.345 31.356 66.732 1 35.17 112 LYS B CA 1
ATOM 2419 C C . LYS B 1 112 ? 25.838 31.61 66.483 1 33.46 112 LYS B C 1
ATOM 2420 O O . LYS B 1 112 ? 25.009 30.718 66.689 1 33.6 112 LYS B O 1
ATOM 2426 N N . GLU B 1 113 ? 25.49 32.84 66.069 1 31.17 113 GLU B N 1
ATOM 2427 C CA . GLU B 1 113 ? 24.096 33.268 65.938 1 29.02 113 GLU B CA 1
ATOM 2428 C C . GLU B 1 113 ? 23.316 32.715 64.765 1 27.75 113 GLU B C 1
ATOM 2429 O O . GLU B 1 113 ? 22.155 32.355 64.945 1 27.48 113 GLU B O 1
ATOM 2435 N N . MET B 1 114 ? 23.895 32.727 63.551 1 27.08 114 MET B N 1
ATOM 2436 C CA . MET B 1 114 ? 23.152 32.312 62.361 1 27.04 114 MET B CA 1
ATOM 2437 C C . MET B 1 114 ? 22.536 30.897 62.475 1 26.63 114 MET B C 1
ATOM 2438 O O . MET B 1 114 ? 21.332 30.764 62.256 1 26.47 114 MET B O 1
ATOM 2443 N N . PRO B 1 115 ? 23.287 29.837 62.862 1 27.62 115 PRO B N 1
ATOM 2444 C CA . PRO B 1 115 ? 22.65 28.516 63.002 1 27.26 115 PRO B CA 1
ATOM 2445 C C . PRO B 1 115 ? 21.498 28.518 64.005 1 25.5 115 PRO B C 1
ATOM 2446 O O . PRO B 1 115 ? 20.468 27.925 63.729 1 25.52 115 PRO B O 1
ATOM 2450 N N . ARG B 1 116 ? 21.645 29.215 65.143 1 24.43 116 ARG B N 1
ATOM 2451 C CA . ARG B 1 116 ? 20.591 29.235 66.165 1 24.7 116 ARG B CA 1
ATOM 2452 C C . ARG B 1 116 ? 19.321 29.922 65.642 1 23.54 116 ARG B C 1
ATOM 2453 O O . ARG B 1 116 ? 18.22 29.423 65.839 1 22.86 116 ARG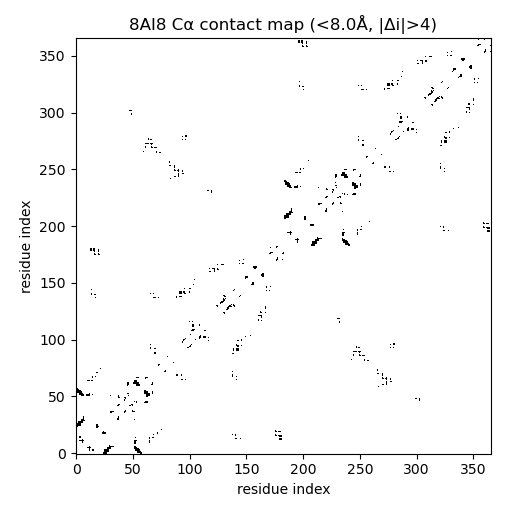 B O 1
ATOM 2461 N N . LEU B 1 117 ? 19.496 31.034 64.928 1 23.14 117 LEU B N 1
ATOM 2462 C CA . LEU B 1 117 ? 18.357 31.771 64.353 1 22.79 117 LEU B CA 1
ATOM 2463 C C . LEU B 1 117 ? 17.613 30.908 63.332 1 23.04 117 LEU B C 1
ATOM 2464 O O . LEU B 1 117 ? 16.38 30.818 63.35 1 22.81 117 LEU B O 1
ATOM 2469 N N . LEU B 1 118 ? 18.37 30.27 62.43 1 23.38 118 LEU B N 1
ATOM 2470 C CA . LEU B 1 118 ? 17.764 29.445 61.394 1 24.04 118 LEU B CA 1
ATOM 2471 C C . LEU B 1 118 ? 17.114 28.198 61.973 1 24.2 118 LEU B C 1
ATOM 2472 O O . LEU B 1 118 ? 16.052 27.798 61.524 1 24.72 118 LEU B O 1
ATOM 2477 N N . GLN B 1 119 ? 17.711 27.615 63.02 1 24.08 119 GLN B N 1
ATOM 2478 C CA . GLN B 1 119 ? 17.126 26.439 63.682 1 23.47 119 GLN B CA 1
ATOM 2479 C C . GLN B 1 119 ? 15.78 26.787 64.317 1 23.54 119 GLN B C 1
ATOM 2480 O O . GLN B 1 119 ? 14.803 26.014 64.242 1 23.98 119 GLN B O 1
ATOM 2486 N N . SER B 1 120 ? 15.701 27.976 64.946 1 22.7 120 SER B N 1
ATOM 2487 C CA . SER B 1 120 ? 14.453 28.434 65.55 1 22.57 120 SER B CA 1
ATOM 2488 C C . SER B 1 120 ? 13.418 28.724 64.46 1 22.95 120 SER B C 1
ATOM 2489 O O . SER B 1 120 ? 12.257 28.327 64.592 1 22.8 120 SER B O 1
ATOM 2492 N N . LEU B 1 121 ? 13.843 29.402 63.37 1 22.91 121 LEU B N 1
ATOM 2493 C CA . LEU B 1 121 ? 12.919 29.687 62.273 1 24.11 121 LEU B CA 1
ATOM 2494 C C . LEU B 1 121 ? 12.424 28.405 61.616 1 25.13 121 LEU B C 1
ATOM 2495 O O . LEU B 1 121 ? 11.278 28.347 61.232 1 25.76 121 LEU B O 1
ATOM 2500 N N . GLU B 1 122 ? 13.281 27.376 61.526 1 25.41 122 GLU B N 1
ATOM 2501 C CA . GLU B 1 122 ? 12.93 26.073 60.935 1 25.92 122 GLU B CA 1
ATOM 2502 C C . GLU B 1 122 ? 11.747 25.448 61.681 1 26.87 122 GLU B C 1
ATOM 2503 O O . GLU B 1 122 ? 10.817 24.926 61.052 1 27.6 122 GLU B O 1
ATOM 2509 N N . LYS B 1 123 ? 11.762 25.509 63.032 1 26.15 123 LYS B N 1
ATOM 2510 C CA . LYS B 1 123 ? 10.652 24.981 63.826 1 26.8 123 LYS B CA 1
ATOM 2511 C C . LYS B 1 123 ? 9.363 25.743 63.539 1 28.4 123 LYS B C 1
ATOM 2512 O O . LYS B 1 123 ? 8.311 25.139 63.355 1 29.4 123 LYS B O 1
ATOM 2518 N N . ILE B 1 124 ? 9.444 27.081 63.48 1 27.68 124 ILE B N 1
ATOM 2519 C CA . ILE B 1 124 ? 8.259 27.898 63.232 1 27.97 124 ILE B CA 1
ATOM 2520 C C . ILE B 1 124 ? 7.685 27.66 61.841 1 28.51 124 ILE B C 1
ATOM 2521 O O . ILE B 1 124 ? 6.479 27.41 61.696 1 30.05 124 ILE B O 1
ATOM 2526 N N . LEU B 1 125 ? 8.538 27.762 60.83 1 27.93 125 LEU B N 1
ATOM 2527 C CA . LEU B 1 125 ? 8.167 27.639 59.424 1 29.11 125 LEU B CA 1
ATOM 2528 C C . LEU B 1 125 ? 7.804 26.189 59.015 1 32.05 125 LEU B C 1
ATOM 2529 O O . LEU B 1 125 ? 7.139 25.978 57.998 1 32.37 125 LEU B O 1
ATOM 2534 N N . GLY B 1 126 ? 8.225 25.213 59.818 1 33.56 126 GLY B N 1
ATOM 2535 C CA . GLY B 1 126 ? 7.832 23.827 59.587 1 35.36 126 GLY B CA 1
ATOM 2536 C C . GLY B 1 126 ? 6.396 23.582 60.018 1 37.29 126 GLY B C 1
ATOM 2537 O O . GLY B 1 126 ? 5.767 22.625 59.557 1 38.93 126 GLY B O 1
ATOM 2538 N N . ARG B 1 127 ? 5.854 24.424 60.907 1 37.27 127 ARG B N 1
ATOM 2539 C CA . ARG B 1 127 ? 4.494 24.252 61.408 1 38.78 127 ARG B CA 1
ATOM 2540 C C . ARG B 1 127 ? 3.463 25.138 60.735 1 38.76 127 ARG B C 1
ATOM 2541 O O . ARG B 1 127 ? 2.266 24.907 60.913 1 39.21 127 ARG B O 1
ATOM 2549 N N . SER B 1 128 ? 3.907 26.175 59.984 1 37.62 128 SER B N 1
ATOM 2550 C CA . SER B 1 128 ? 2.962 27.055 59.311 1 37.2 128 SER B CA 1
ATOM 2551 C C . SER B 1 128 ? 3.592 27.689 58.074 1 35.27 128 SER B C 1
ATOM 2552 O O . SER B 1 128 ? 4.804 27.891 58.026 1 34.69 128 SER B O 1
ATOM 2555 N N . PRO B 1 129 ? 2.792 27.928 57.024 1 34.2 129 PRO B N 1
ATOM 2556 C CA . PRO B 1 129 ? 3.362 28.467 55.781 1 33.27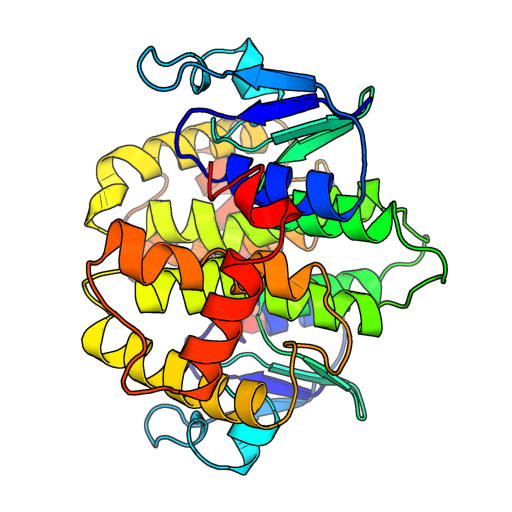 129 PRO B CA 1
ATOM 2557 C C . PRO B 1 129 ? 4.004 29.846 55.947 1 31.13 129 PRO B C 1
ATOM 2558 O O . PRO B 1 129 ? 5.022 30.118 55.322 1 31.44 129 PRO B O 1
ATOM 2562 N N . PHE B 1 130 ? 3.42 30.691 56.783 1 30.37 130 PHE B N 1
ATOM 2563 C CA . PHE B 1 130 ? 3.953 32.038 57.023 1 30.56 130 PHE B CA 1
ATOM 2564 C C . PHE B 1 130 ? 4.267 32.251 58.511 1 30.58 130 PHE B C 1
ATOM 2565 O O . PHE B 1 130 ? 3.823 31.465 59.369 1 30.08 130 PHE B O 1
ATOM 2573 N N . ILE B 1 131 ? 5.032 33.313 58.841 1 30.25 131 ILE B N 1
ATOM 2574 C CA . ILE B 1 131 ? 5.438 33.542 60.228 1 30.68 131 ILE B CA 1
ATOM 2575 C C . ILE B 1 131 ? 4.258 33.646 61.194 1 32.04 131 ILE B C 1
ATOM 2576 O O . ILE B 1 131 ? 4.323 33.086 62.297 1 32.14 131 ILE B O 1
ATOM 2581 N N . LEU B 1 132 ? 3.199 34.369 60.815 1 32.56 132 LEU B N 1
ATOM 2582 C CA . LEU B 1 132 ? 2.034 34.518 61.678 1 34.51 132 LEU B CA 1
ATOM 2583 C C . LEU B 1 132 ? 0.933 33.465 61.465 1 37.11 132 LEU B C 1
ATOM 2584 O O . LEU B 1 132 ? -0.123 33.588 62.079 1 39.09 132 LEU B O 1
ATOM 2589 N N . GLY B 1 133 ? 1.172 32.468 60.632 1 37.21 133 GLY B N 1
ATOM 2590 C CA . GLY B 1 133 ? 0.179 31.422 60.399 1 37.99 133 GLY B CA 1
ATOM 2591 C C . GLY B 1 133 ? -0.052 31.089 58.946 1 37.86 133 GLY B C 1
ATOM 2592 O O . GLY B 1 133 ? 0.893 30.98 58.162 1 37.4 133 GLY B O 1
ATOM 2593 N N . GLU B 1 134 ? -1.322 30.917 58.578 1 38.32 134 GLU B N 1
ATOM 2594 C CA . GLU B 1 134 ? -1.691 30.544 57.213 1 39.23 134 GLU B CA 1
ATOM 2595 C C . GLU B 1 134 ? -1.648 31.707 56.228 1 38.68 134 GLU B C 1
ATOM 2596 O O . GLU B 1 134 ? -1.593 31.466 55.022 1 39.22 134 GLU B O 1
ATOM 2602 N N . LYS B 1 135 ? -1.689 32.961 56.721 1 37.4 135 LYS B N 1
ATOM 2603 C CA . LYS B 1 135 ? -1.753 34.115 55.819 1 36.6 135 LYS B CA 1
ATOM 2604 C C . LYS B 1 135 ? -0.491 34.99 55.779 1 34.01 135 LYS B C 1
ATOM 2605 O O . LYS B 1 135 ? 0.016 35.397 56.831 1 33.54 135 LYS B O 1
ATOM 2611 N N . PHE B 1 136 ? -0.022 35.302 54.554 1 31.83 136 PHE B N 1
ATOM 2612 C CA . PHE B 1 136 ? 1.114 36.194 54.293 1 29.88 136 PHE B CA 1
ATOM 2613 C C . PHE B 1 136 ? 0.815 37.569 54.905 1 29.29 136 PHE B C 1
ATOM 2614 O O . PHE B 1 136 ? -0.323 38.049 54.851 1 29.67 136 PHE B O 1
ATOM 2622 N N . SER B 1 137 ? 1.833 38.202 55.51 1 27.89 137 SER B N 1
ATOM 2623 C CA . SER B 1 137 ? 1.633 39.505 56.134 1 26.58 137 SER B CA 1
ATOM 2624 C C . SER B 1 137 ? 2.906 40.367 56.003 1 24.62 137 SER B C 1
ATOM 2625 O O . SER B 1 137 ? 3.939 39.877 55.543 1 24.36 137 SER B O 1
ATOM 2628 N N . VAL B 1 138 ? 2.854 41.612 56.496 1 24.36 138 VAL B N 1
ATOM 2629 C CA . VAL B 1 138 ? 4.024 42.499 56.524 1 23.91 138 VAL B CA 1
ATOM 2630 C C . VAL B 1 138 ? 5.21 41.845 57.272 1 23.7 138 VAL B C 1
ATOM 2631 O O . VAL B 1 138 ? 6.37 42.113 56.959 1 23.56 138 VAL B O 1
ATOM 2635 N N . VAL B 1 139 ? 4.926 40.923 58.244 1 23.28 139 VAL B N 1
ATOM 2636 C CA . VAL B 1 139 ? 6.014 40.233 58.94 1 23.92 139 VAL B CA 1
ATOM 2637 C C . VAL B 1 139 ? 6.868 39.424 57.974 1 23.72 139 VAL B C 1
ATOM 2638 O O . VAL B 1 139 ? 8.091 39.377 58.11 1 23.18 139 VAL B O 1
ATOM 2642 N N . ASP B 1 140 ? 6.226 38.779 56.972 1 23.62 140 ASP B N 1
ATOM 2643 C CA . ASP B 1 140 ? 6.96 38.003 55.981 1 23.59 140 ASP B CA 1
ATOM 2644 C C . ASP B 1 140 ? 7.8 38.901 55.082 1 23.99 140 ASP B C 1
ATOM 2645 O O . ASP B 1 140 ? 8.865 38.494 54.662 1 24.46 140 ASP B O 1
ATOM 2650 N N . VAL B 1 141 ? 7.339 40.126 54.797 1 23.9 141 VAL B N 1
ATOM 2651 C CA . VAL B 1 141 ? 8.176 41.079 54.05 1 23.51 141 VAL B CA 1
ATOM 2652 C C . VAL B 1 141 ? 9.413 41.439 54.9 1 23.12 141 VAL B C 1
ATOM 2653 O O . VAL B 1 141 ? 10.547 41.37 54.412 1 23.78 141 VAL B O 1
ATOM 2657 N N . ALA B 1 142 ? 9.202 41.747 56.188 1 22.7 142 ALA B N 1
ATOM 2658 C CA . ALA B 1 142 ? 10.328 42.166 57.044 1 23 142 ALA B CA 1
ATOM 2659 C C . ALA B 1 142 ? 11.375 41.042 57.251 1 23.2 142 ALA B C 1
ATOM 2660 O O . ALA B 1 142 ? 12.578 41.254 57.028 1 22.99 142 ALA B O 1
ATOM 2662 N N . VAL B 1 143 ? 10.91 39.857 57.685 1 23.13 143 VAL B N 1
ATOM 2663 C CA . VAL B 1 143 ? 11.787 38.729 57.968 1 23.86 143 VAL B CA 1
ATOM 2664 C C . VAL B 1 143 ? 12.294 38.101 56.667 1 23.92 143 VAL B C 1
ATOM 2665 O O . VAL B 1 143 ? 13.481 37.842 56.508 1 23.72 143 VAL B O 1
ATOM 2669 N N . GLY B 1 144 ? 11.385 37.898 55.726 1 24.26 144 GLY B N 1
ATOM 2670 C CA . GLY B 1 144 ? 11.701 37.294 54.442 1 25.12 144 GLY B CA 1
ATOM 2671 C C . GLY B 1 144 ? 12.722 38.05 53.631 1 25.25 144 GLY B C 1
ATOM 2672 O O . GLY B 1 144 ? 13.566 37.425 53 1 25.84 144 GLY B O 1
ATOM 2673 N N A SER B 1 145 ? 12.671 39.39 53.652 0.63 25.11 145 SER B N 1
ATOM 2674 N N B SER B 1 145 ? 12.683 39.396 53.639 0.37 25.08 145 SER B N 1
ATOM 2675 C CA A SER B 1 145 ? 13.65 40.194 52.921 0.63 25.35 145 SER B CA 1
ATOM 2676 C CA B SER B 1 145 ? 13.675 40.17 52.882 0.37 25.34 145 SER B CA 1
ATOM 2677 C C A SER B 1 145 ? 15.057 39.957 53.45 0.63 26.49 145 SER B C 1
ATOM 2678 C C B SER B 1 145 ? 15.079 39.975 53.447 0.37 26.21 145 SER B C 1
ATOM 2679 O O A SER B 1 145 ? 15.984 39.828 52.657 0.63 28.05 145 SER B O 1
ATOM 2680 O O B SER B 1 145 ? 16.027 39.882 52.673 0.37 27.22 145 SER B O 1
ATOM 2685 N N . ILE B 1 146 ? 15.221 39.897 54.783 1 25.8 146 ILE B N 1
ATOM 2686 C CA . ILE B 1 146 ? 16.527 39.686 55.406 1 25.82 146 ILE B CA 1
ATOM 2687 C C . ILE B 1 146 ? 17.076 38.293 55.021 1 26.29 146 ILE B C 1
ATOM 2688 O O . ILE B 1 146 ? 18.236 38.163 54.634 1 26.29 146 ILE B O 1
ATOM 2693 N N . LEU B 1 147 ? 16.214 37.278 55.063 1 26.12 147 LEU B N 1
ATOM 2694 C CA . LEU B 1 147 ? 16.603 35.909 54.697 1 27.12 147 LEU B CA 1
ATOM 2695 C C . LEU B 1 147 ? 16.94 35.827 53.211 1 29.25 147 LEU B C 1
ATOM 2696 O O . LEU B 1 147 ? 17.928 35.199 52.852 1 29.62 147 LEU B O 1
ATOM 2701 N N . ALA B 1 148 ? 16.156 36.499 52.358 1 30.03 148 ALA B N 1
ATOM 2702 C CA . ALA B 1 148 ? 16.417 36.457 50.911 1 31.72 148 ALA B CA 1
ATOM 2703 C C . ALA B 1 148 ? 17.762 37.082 50.56 1 34.19 148 ALA B C 1
ATOM 2704 O O . ALA B 1 148 ? 18.381 36.667 49.585 1 34.9 148 ALA B O 1
ATOM 2706 N N . TYR B 1 149 ? 18.249 38.04 51.362 1 35.78 149 TYR B N 1
ATOM 2707 C CA . TYR B 1 149 ? 19.56 38.646 51.13 1 38.31 149 TYR B CA 1
ATOM 2708 C C . TYR B 1 149 ? 20.742 37.716 51.495 1 37.88 149 TYR B C 1
ATOM 2709 O O . TYR B 1 149 ? 21.877 38.033 51.155 1 37.99 149 TYR B O 1
ATOM 2718 N N . VAL B 1 150 ? 20.496 36.595 52.201 1 37.32 150 VAL B N 1
ATOM 2719 C CA . VAL B 1 150 ? 21.573 35.679 52.576 1 37.85 150 VAL B CA 1
ATOM 2720 C C . VAL B 1 150 ? 22.251 35.095 51.319 1 39.88 150 VAL B C 1
ATOM 2721 O O . VAL B 1 150 ? 23.45 35.322 51.168 1 39.67 150 VAL B O 1
ATOM 2725 N N . PRO B 1 151 ? 21.534 34.443 50.38 1 42 151 PRO B N 1
ATOM 2726 C CA . PRO B 1 151 ? 22.211 33.972 49.154 1 44.74 151 PRO B CA 1
ATOM 2727 C C . PRO B 1 151 ? 22.811 35.122 48.338 1 48.26 151 PRO B C 1
ATOM 2728 O O . PRO B 1 151 ? 23.924 35.003 47.843 1 49.07 151 PRO B O 1
ATOM 2732 N N . ILE B 1 152 ? 22.098 36.252 48.251 1 50.52 152 ILE B N 1
ATOM 2733 C CA . ILE B 1 152 ? 22.526 37.431 47.492 1 52.78 152 ILE B CA 1
ATOM 2734 C C . ILE B 1 152 ? 23.85 38.043 47.974 1 54.44 152 ILE B C 1
ATOM 2735 O O . ILE B 1 152 ? 24.748 38.261 47.164 1 55.04 152 ILE B O 1
ATOM 2740 N N . MET B 1 153 ? 23.988 38.283 49.284 1 54.66 153 MET B N 1
ATOM 2741 C CA . MET B 1 153 ? 25.155 38.955 49.851 1 55.51 153 MET B CA 1
ATOM 2742 C C . MET B 1 153 ? 26.204 38.089 50.54 1 55.3 153 MET B C 1
ATOM 2743 O O . MET B 1 153 ? 27.34 38.548 50.684 1 56.01 153 MET B O 1
ATOM 2748 N N . LEU B 1 154 ? 25.842 36.894 51.032 1 54.02 154 LEU B N 1
ATOM 2749 C CA . LEU B 1 154 ? 26.805 36.059 51.748 1 53.54 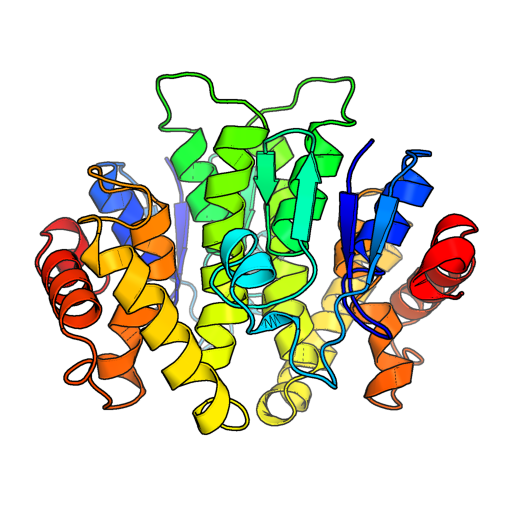154 LEU B CA 1
ATOM 2750 C C . LEU B 1 154 ? 27.255 34.806 51.004 1 53.11 154 LEU B C 1
ATOM 2751 O O . LEU B 1 154 ? 28.101 34.088 51.534 1 53.15 154 LEU B O 1
ATOM 2756 N N . LYS B 1 155 ? 26.655 34.505 49.839 1 52.68 155 LYS B N 1
ATOM 2757 C CA . LYS B 1 155 ? 26.908 33.297 49.035 1 52.85 155 LYS B CA 1
ATOM 2758 C C . LYS B 1 155 ? 26.561 31.997 49.811 1 51.58 155 LYS B C 1
ATOM 2759 O O . LYS B 1 155 ? 27.011 30.907 49.449 1 52.12 155 LYS B O 1
ATOM 2765 N N . LEU B 1 156 ? 25.689 32.11 50.836 1 49.34 156 LEU B N 1
ATOM 2766 C CA . LEU B 1 156 ? 25.252 30.988 51.657 1 47.53 156 LEU B CA 1
ATOM 2767 C C . LEU B 1 156 ? 23.862 30.507 51.252 1 45.26 156 LEU B C 1
ATOM 2768 O O . LEU B 1 156 ? 23.116 31.236 50.6 1 45.39 156 LEU B O 1
ATOM 2773 N N . ASN B 1 157 ? 23.497 29.281 51.654 1 43 157 ASN B N 1
ATOM 2774 C CA . ASN B 1 157 ? 22.179 28.752 51.326 1 41.74 157 ASN B CA 1
ATOM 2775 C C . ASN B 1 157 ? 21.459 28.169 52.551 1 39.1 157 ASN B C 1
ATOM 2776 O O . ASN B 1 157 ? 22.046 28.055 53.634 1 38.98 157 ASN B O 1
ATOM 2781 N N . PHE B 1 158 ? 20.196 27.807 52.375 1 37.09 158 PHE B N 1
ATOM 2782 C CA . PHE B 1 158 ? 19.393 27.238 53.442 1 36.31 158 PHE B CA 1
ATOM 2783 C C . PHE B 1 158 ? 19.196 25.73 53.269 1 36.37 158 PHE B C 1
ATOM 2784 O O . PHE B 1 158 ? 18.191 25.208 53.743 1 35.62 158 PHE B O 1
ATOM 2792 N N . ASP B 1 159 ? 20.165 25.028 52.631 1 37.16 159 ASP B N 1
ATOM 2793 C CA . ASP B 1 159 ? 20.073 23.574 52.396 1 38.56 159 ASP B CA 1
ATOM 2794 C C . ASP B 1 159 ? 19.855 22.768 53.685 1 38.3 159 ASP B C 1
ATOM 2795 O O . ASP B 1 159 ? 19.083 21.812 53.679 1 38.75 159 ASP B O 1
ATOM 2800 N N . ASP B 1 160 ? 20.485 23.182 54.797 1 37.16 160 ASP B N 1
ATOM 2801 C CA . ASP B 1 160 ? 20.307 22.469 56.063 1 36.35 160 ASP B CA 1
ATOM 2802 C C . ASP B 1 160 ? 18.973 22.76 56.773 1 34.9 160 ASP B C 1
ATOM 2803 O O . ASP B 1 160 ? 18.66 22.11 57.777 1 34.75 160 ASP B O 1
ATOM 2808 N N . TYR B 1 161 ? 18.172 23.707 56.238 1 32.64 161 TYR B N 1
ATOM 2809 C CA . TYR B 1 161 ? 16.909 24.119 56.835 1 31.37 161 TYR B CA 1
ATOM 2810 C C . TYR B 1 161 ? 15.812 24.085 55.773 1 32.8 161 TYR B C 1
ATOM 2811 O O . TYR B 1 161 ? 15.447 25.138 55.232 1 31.89 161 TYR B O 1
ATOM 2820 N N . PRO B 1 162 ? 15.263 22.884 55.48 1 33.66 162 PRO B N 1
ATOM 2821 C CA . PRO B 1 162 ? 14.296 22.761 54.374 1 33.73 162 PRO B CA 1
ATOM 2822 C C . PRO B 1 162 ? 13.046 23.627 54.468 1 32.81 162 PRO B C 1
ATOM 2823 O O . PRO B 1 162 ? 12.639 24.143 53.434 1 33.09 162 PRO B O 1
ATOM 2827 N N . ALA B 1 163 ? 12.432 23.786 55.649 1 31.72 163 ALA B N 1
ATOM 2828 C CA . ALA B 1 163 ? 11.244 24.633 55.776 1 30.98 163 ALA B CA 1
ATOM 2829 C C . ALA B 1 163 ? 11.625 26.114 55.5 1 30.55 163 ALA B C 1
ATOM 2830 O O . ALA B 1 163 ? 10.871 26.815 54.815 1 30.85 163 ALA B O 1
ATOM 2832 N N . VAL B 1 164 ? 12.789 26.571 56.007 1 29.46 164 VAL B N 1
ATOM 2833 C CA . VAL B 1 164 ? 13.267 27.945 55.745 1 29.06 164 VAL B CA 1
ATOM 2834 C C . VAL B 1 164 ? 13.505 28.116 54.233 1 29.92 164 VAL B C 1
ATOM 2835 O O . VAL B 1 164 ? 13.021 29.08 53.626 1 29.63 164 VAL B O 1
ATOM 2839 N N . ALA B 1 165 ? 14.208 27.151 53.619 1 29.91 165 ALA B N 1
ATOM 2840 C CA . ALA B 1 165 ? 14.49 27.162 52.184 1 31.35 165 ALA B CA 1
ATOM 2841 C C . ALA B 1 165 ? 13.205 27.248 51.353 1 32.11 165 ALA B C 1
ATOM 2842 O O . ALA B 1 165 ? 13.146 28.056 50.423 1 32.79 165 ALA B O 1
ATOM 2844 N N . ALA B 1 166 ? 12.172 26.462 51.703 1 32.45 166 ALA B N 1
ATOM 2845 C CA . ALA B 1 166 ? 10.893 26.462 50.968 1 32.81 166 ALA B CA 1
ATOM 2846 C C . ALA B 1 166 ? 10.146 27.778 51.161 1 32.34 166 ALA B C 1
ATOM 2847 O O . ALA B 1 166 ? 9.513 28.286 50.228 1 32.44 166 ALA B O 1
ATOM 2849 N N . TYR B 1 167 ? 10.225 28.33 52.369 1 30.21 167 TYR B N 1
ATOM 2850 C CA . TYR B 1 167 ? 9.593 29.604 52.686 1 29.29 167 TYR B CA 1
ATOM 2851 C C . TYR B 1 167 ? 10.239 30.721 51.859 1 28.91 167 TYR B C 1
ATOM 2852 O O . TYR B 1 167 ? 9.521 31.473 51.208 1 29.45 167 TYR B O 1
ATOM 2861 N N . VAL B 1 168 ? 11.569 30.801 51.833 1 28.35 168 VAL B N 1
ATOM 2862 C CA . VAL B 1 168 ? 12.266 31.836 51.074 1 29.2 168 VAL B CA 1
ATOM 2863 C C . VAL B 1 168 ? 11.994 31.66 49.572 1 31.48 168 VAL B C 1
ATOM 2864 O O . VAL B 1 168 ? 11.715 32.647 48.878 1 31.47 168 VAL B O 1
ATOM 2868 N N . GLN B 1 169 ? 11.969 30.401 49.097 1 32.07 169 GLN B N 1
ATOM 2869 C CA . GLN B 1 169 ? 11.685 30.119 47.672 1 33.68 169 GLN B CA 1
ATOM 2870 C C . GLN B 1 169 ? 10.284 30.604 47.297 1 33.17 169 GLN B C 1
ATOM 2871 O O . GLN B 1 169 ? 10.108 31.247 46.249 1 34.22 169 GLN B O 1
ATOM 2877 N N . GLY B 1 170 ? 9.317 30.337 48.158 1 31.92 170 GLY B N 1
ATOM 2878 C CA . GLY B 1 170 ? 7.937 30.771 47.978 1 32.05 170 GLY B CA 1
ATOM 2879 C C . GLY B 1 170 ? 7.816 32.288 47.919 1 32.14 170 GLY B C 1
ATOM 2880 O O . GLY B 1 170 ? 7.036 32.82 47.122 1 32.23 170 GLY B O 1
ATOM 2881 N N . LEU B 1 171 ? 8.581 33.003 48.773 1 30.42 171 LEU B N 1
ATOM 2882 C CA . LEU B 1 171 ? 8.536 34.467 48.768 1 30.11 171 LEU B CA 1
ATOM 2883 C C . LEU B 1 171 ? 9.17 35.013 47.491 1 30.86 171 LEU B C 1
ATOM 2884 O O . LEU B 1 171 ? 8.605 35.907 46.861 1 31.11 171 LEU B O 1
ATOM 2889 N N . VAL B 1 172 ? 10.334 34.478 47.101 1 31.62 172 VAL B N 1
ATOM 2890 C CA . VAL B 1 172 ? 11.057 34.919 45.911 1 33.93 172 VAL B CA 1
ATOM 2891 C C . VAL B 1 172 ? 10.213 34.744 44.646 1 35.47 172 VAL B C 1
ATOM 2892 O O . VAL B 1 172 ? 10.257 35.605 43.765 1 36.64 172 VAL B O 1
ATOM 2896 N N . GLN B 1 173 ? 9.37 33.708 44.598 1 35.18 173 GLN B N 1
ATOM 2897 C CA . GLN B 1 173 ? 8.53 33.461 43.423 1 36.21 173 GLN B CA 1
ATOM 2898 C C . GLN B 1 173 ? 7.253 34.287 43.377 1 35.5 173 GLN B C 1
ATOM 2899 O O . GLN B 1 173 ? 6.553 34.238 42.365 1 35.84 173 GLN B O 1
ATOM 2905 N N . ARG B 1 174 ? 6.94 35.07 44.429 1 33.89 174 ARG B N 1
ATOM 2906 C CA . ARG B 1 174 ? 5.753 35.915 44.405 1 33.22 174 ARG B CA 1
ATOM 2907 C C . ARG B 1 174 ? 5.965 37.008 43.348 1 33.62 174 ARG B C 1
ATOM 2908 O O . ARG B 1 174 ? 7.024 37.634 43.296 1 33.08 174 ARG B O 1
ATOM 2916 N N . PRO B 1 175 ? 4.979 37.223 42.468 1 35.57 175 PRO B N 1
ATOM 2917 C CA . PRO B 1 175 ? 5.112 38.292 41.455 1 35.92 175 PRO B CA 1
ATOM 2918 C C . PRO B 1 175 ? 5.452 39.659 42.053 1 35.11 175 PRO B C 1
ATOM 2919 O O . PRO B 1 175 ? 6.286 40.372 41.485 1 35.57 175 PRO B O 1
ATOM 2923 N N . ALA B 1 176 ? 4.892 39.989 43.245 1 34.11 176 ALA B N 1
ATOM 2924 C CA . ALA B 1 176 ? 5.219 41.269 43.892 1 33.31 176 ALA B CA 1
ATOM 2925 C C . ALA B 1 176 ? 6.687 41.364 44.283 1 33.21 176 ALA B C 1
ATOM 2926 O O . ALA B 1 176 ? 7.272 42.449 44.214 1 33.61 176 ALA B O 1
ATOM 2928 N N . PHE B 1 177 ? 7.309 40.219 44.668 1 32.2 177 PHE B N 1
ATOM 2929 C CA . PHE B 1 177 ? 8.731 40.191 44.989 1 32.1 177 PHE B CA 1
ATOM 2930 C C . PHE B 1 177 ? 9.548 40.355 43.69 1 32.69 177 PHE B C 1
ATOM 2931 O O . PHE B 1 177 ? 10.493 41.14 43.643 1 31.92 177 PHE B O 1
ATOM 2939 N N . GLN B 1 178 ? 9.186 39.607 42.65 1 33.93 178 GLN B N 1
ATOM 2940 C CA . GLN B 1 178 ? 9.877 39.668 41.365 1 36.07 178 GLN B CA 1
ATOM 2941 C C . GLN B 1 178 ? 9.81 41.081 40.734 1 38.08 178 GLN B C 1
ATOM 2942 O O . GLN B 1 178 ? 10.748 41.489 40.057 1 38.62 178 GLN B O 1
ATOM 2948 N N . ALA B 1 179 ? 8.764 41.851 41.043 1 38.73 179 ALA B N 1
ATOM 2949 C CA . ALA B 1 179 ? 8.641 43.225 40.535 1 39.99 179 ALA B CA 1
ATOM 2950 C C . ALA B 1 179 ? 9.464 44.256 41.337 1 41.36 179 ALA B C 1
ATOM 2951 O O . ALA B 1 179 ? 9.632 45.39 40.882 1 42.21 179 ALA B O 1
ATOM 2953 N N . SER B 1 180 ? 10.002 43.869 42.501 1 40.72 180 SER B N 1
ATOM 2954 C CA . SER B 1 180 ? 10.75 44.752 43.39 1 41.41 180 SER B CA 1
ATOM 2955 C C . SER B 1 180 ? 12.192 44.251 43.68 1 42.6 180 SER B C 1
ATOM 2956 O O . SER B 1 180 ? 13.071 44.525 42.866 1 43.36 180 SER B O 1
ATOM 2959 N N . ILE B 1 181 ? 12.455 43.526 44.808 1 42.89 181 ILE B N 1
ATOM 2960 C CA . ILE B 1 181 ? 13.793 43.022 45.151 1 44.06 181 ILE B CA 1
ATOM 2961 C C . ILE B 1 181 ? 14.353 42.12 44.053 1 46.07 181 ILE B C 1
ATOM 2962 O O . ILE B 1 181 ? 15.543 42.192 43.732 1 46.58 181 ILE B O 1
ATOM 2967 N N . GLY B 1 182 ? 13.485 41.299 43.478 1 47.25 182 GLY B N 1
ATOM 2968 C CA . GLY B 1 182 ? 13.857 40.337 42.452 1 49.29 182 GLY B CA 1
ATOM 2969 C C . GLY B 1 182 ? 14.018 40.898 41.058 1 51.57 182 GLY B C 1
ATOM 2970 O O . GLY B 1 182 ? 14.309 40.14 40.135 1 52.28 182 GLY B O 1
ATOM 2971 N N . ALA B 1 183 ? 13.828 42.214 40.875 1 52.45 183 ALA B N 1
ATOM 2972 C CA . ALA B 1 183 ? 13.965 42.824 39.553 1 54.18 183 ALA B CA 1
ATOM 2973 C C . ALA B 1 183 ? 15.409 43.232 39.281 1 55.61 183 ALA B C 1
ATOM 2974 O O . ALA B 1 183 ? 15.939 44.114 39.959 1 56.64 183 ALA B O 1
#

Sequence (366 aa):
MIKLYGAPQSRASSIIQWYLEELSLPYEFVNVNLKEGEHRQAPYLAINPFGKVPAIADGNFHLWESGAILLYLAEKAASSTTIIPPAADDAQARALVNQWILFANSTLANGLFIEAVREKEMPRLLQSLEKILGRSPFILGEKFSVVDVAVGSSILAYVPIMLKLNFDDYPAVAAYVQGLVQRPAFQASIGAMIKLYGAPQSRASIIQWYLEELSLPYEFVNVNLKEEGEHRQAPYLAINPFGKVPAIADGNFHLWESGAILLYLAEKAASSTTIIPPAADDAQARALVNQWILFANSTLANGLFIEAVREKEMPRLLQSLEKILGRSPFILGEKFSVVDVAVGSSILAYVPIMLKLNFDDYPAVAAYVQGLVQRPAFQASIGA

Solvent-accessible surface area: 17187 Å² total; per-residue (Å²): 153,9,78,0,28,0,7,106,180,20,96,2,26,7,0,36,0,17,0,61,45,50,102,67,80,42,76,92,49,72,4,59,52,176,130,24,71,30,70,94,78,104,10,45,87,27,2,39,7,3,76,21,6,0,0,4,29,65,152,25,72,0,10,19,9,0,0,0,3,7,6,1,21,36,111,45,63,134,142,129,48,95,18,70,49,40,1,70,32,9,8,18,0,0,0,1,13,5,27,0,9,40,2,0,59,43,143,98,60,49,164,128,25,17,60,76,4,4,110,13,0,41,122,34,13,59,188,22,68,41,12,85,19,126,167,44,26,8,0,0,0,5,0,0,0,8,0,7,30,0,53,120,116,37,178,72,96,10,116,123,42,92,20,0,36,62,14,12,111,34,2,52,122,58,115,13,8,82,50,8,31,37,106,156,10,88,0,24,0,7,104,181,21,97,1,20,7,0,40,0,17,1,70,45,46,98,72,95,57,75,79,41,77,3,60,66,210,150,17,82,25,54,94,80,106,9,45,80,24,2,40,7,2,74,22,6,0,0,6,31,67,159,20,72,0,11,18,8,0,0,0,3,6,4,2,22,36,112,44,66,131,142,140,49,93,25,72,49,41,1,71,34,8,8,17,0,0,0,1,12,5,26,0,9,38,2,0,53,41,144,99,59,47,164,131,26,16,60,86,5,4,93,10,0,41,106,36,13,56,191,22,67,40,12,80,19,141,171,32,29,7,0,0,0,4,0,0,0,8,0,4,35,0,61,112,124,34,195,72,94,9,111,127,42,91,22,0,36,68,14,11,98,42,1,36,114,60,114,16,5,77,58,15,26,36,107